Protein AF-A0A959LRN3-F1 (afdb_monomer)

Radius of gyration: 36.05 Å; Cα contacts (8 Å, |Δi|>4): 276; chains: 1; bounding box: 85×62×112 Å

Sequence (179 aa):
MRYLWIPLAALLFFSACTSKPETNNITPGTNNPAQTDSSYIVSGLTDISIGLYRDSATLVLGIQHVSGQQLKVNFSVTDLPDGISASLSPQSGIPPFATTVRFQSDYAKPGTYPIKLKGVSESGKVNTYTIDMKVTGNLPPCNTLLSQSAFNLRTTLKGSSAVISDKAFFYGDTRLQYM

Nearest PDB structures (foldseek):
  7sqc-assembly1_O0  TM=6.124E-01  e=5.171E-03  Chlamydomonas reinhardtii
  7sqc-assembly1_T1  TM=5.906E-01  e=2.719E-02  Chlamydomonas reinhardtii
  7sqc-assembly1_M1  TM=4.840E-01  e=1.592E-02  Chlamydomonas reinhardtii
  7n6g-assembly1_3K  TM=5.244E-01  e=6.072E-02  Chlamydomonas reinhardtii
  7sqc-assembly1_T3  TM=5.009E-01  e=3.554E-02  Chlamydomonas reinhardtii

Foldseek 3Di:
DDDDDDDDDDDDDDDDDDDDDDDDDDDDDDPPPPQFDWDKDKPQAAAAEFEQAFTKDKTKIFIATDDGDFFKKFKDKDQDAPQKDKDKVVRMDGPGDMIMIMITGHRGDFDKTFMWMWIATPVRDIDIDTHIYGHDDPDDPPPCPVPPPPPDDDDPDDPDDDDDDPPDDDDDDPDDDDD

Structure (mmCIF, N/CA/C/O backbone):
data_AF-A0A959LRN3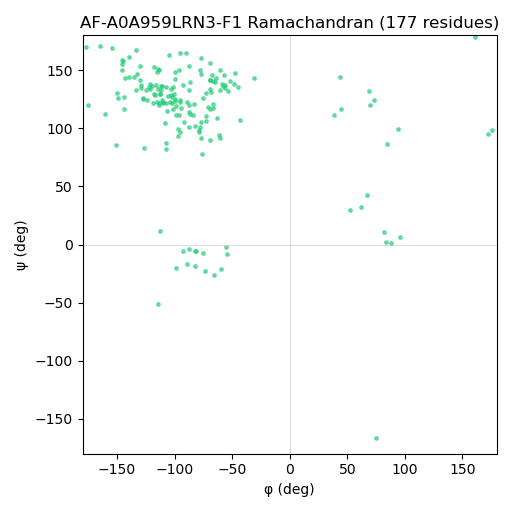-F1
#
_entry.id   AF-A0A959LRN3-F1
#
loop_
_atom_site.group_PDB
_atom_site.id
_atom_site.type_symbol
_atom_site.label_atom_id
_atom_site.label_alt_id
_atom_site.label_comp_id
_atom_site.label_asym_id
_atom_site.label_entity_id
_atom_site.label_seq_id
_atom_site.pdbx_PDB_ins_code
_atom_site.Cartn_x
_atom_site.Cartn_y
_atom_site.Cartn_z
_atom_site.occupancy
_atom_site.B_iso_or_equiv
_atom_site.auth_seq_id
_atom_site.auth_comp_id
_atom_site.auth_asym_id
_atom_site.auth_atom_id
_atom_site.pdbx_PDB_model_num
ATOM 1 N N . MET A 1 1 ? -25.159 -50.963 81.337 1.00 41.94 1 MET A N 1
ATOM 2 C CA . MET A 1 1 ? -23.767 -50.938 81.833 1.00 41.94 1 MET A CA 1
ATOM 3 C C . MET A 1 1 ? -22.835 -50.539 80.698 1.00 41.94 1 MET A C 1
ATOM 5 O O . MET A 1 1 ? -23.069 -50.992 79.588 1.00 41.94 1 MET A O 1
ATOM 9 N N . ARG A 1 2 ? -21.774 -49.793 81.041 1.00 45.88 2 ARG A N 1
ATOM 10 C CA . ARG A 1 2 ? -20.534 -49.504 80.286 1.00 45.88 2 ARG A CA 1
ATOM 11 C C . ARG A 1 2 ? -20.459 -48.220 79.435 1.00 45.88 2 ARG A C 1
ATOM 13 O O . ARG A 1 2 ? -20.911 -48.132 78.304 1.00 45.88 2 ARG A O 1
ATOM 20 N N . TYR A 1 3 ? -19.803 -47.271 80.094 1.00 44.28 3 TYR A N 1
ATOM 21 C CA . TYR A 1 3 ? -19.075 -46.067 79.708 1.00 44.28 3 TYR A CA 1
ATOM 22 C C . TYR A 1 3 ? -18.050 -46.194 78.548 1.00 44.28 3 TYR A C 1
ATOM 24 O O . TYR A 1 3 ? -17.349 -47.198 78.472 1.00 44.28 3 TYR A O 1
ATOM 32 N N . LEU A 1 4 ? -17.917 -45.088 77.783 1.00 48.16 4 LEU A N 1
ATOM 33 C CA . LEU A 1 4 ? -16.687 -44.294 77.505 1.00 48.16 4 LEU A CA 1
ATOM 34 C C . LEU A 1 4 ? -15.546 -44.886 76.632 1.00 48.16 4 LEU A C 1
ATOM 36 O O . LEU A 1 4 ? -14.906 -45.830 77.071 1.00 48.16 4 LEU A O 1
ATOM 40 N N . TRP A 1 5 ? -15.199 -44.231 75.496 1.00 40.66 5 TRP A N 1
ATOM 41 C CA . TRP A 1 5 ? -13.880 -43.573 75.257 1.00 40.66 5 TRP A CA 1
ATOM 42 C C . TRP A 1 5 ? -13.757 -42.780 73.916 1.00 40.66 5 TRP A C 1
ATOM 44 O O . TRP A 1 5 ? -13.909 -43.350 72.846 1.00 40.66 5 TRP A O 1
ATOM 54 N N . ILE A 1 6 ? -13.483 -41.467 74.051 1.00 56.19 6 ILE A N 1
ATOM 55 C CA . ILE A 1 6 ? -12.606 -40.490 73.328 1.00 56.19 6 ILE A CA 1
ATOM 56 C C . ILE A 1 6 ? -12.500 -40.416 71.770 1.00 56.19 6 ILE A C 1
ATOM 58 O O . ILE A 1 6 ? -12.495 -41.437 71.092 1.00 56.19 6 ILE A O 1
ATOM 62 N N . PRO A 1 7 ? -12.350 -39.189 71.193 1.00 59.41 7 PRO A N 1
ATOM 63 C CA . PRO A 1 7 ? -12.397 -38.899 69.757 1.00 59.41 7 PRO A CA 1
ATOM 64 C C . PRO A 1 7 ? -11.008 -38.866 69.091 1.00 59.41 7 PRO A C 1
ATOM 66 O O . PRO A 1 7 ? -9.990 -38.702 69.760 1.00 59.41 7 PRO A O 1
ATOM 69 N N . LEU A 1 8 ? -10.964 -38.917 67.754 1.00 54.50 8 LEU A N 1
ATOM 70 C CA . LEU A 1 8 ? -9.776 -38.529 66.991 1.00 54.50 8 LEU A CA 1
ATOM 71 C C . LEU A 1 8 ? -10.164 -37.843 65.675 1.00 54.50 8 LEU A C 1
ATOM 73 O O . LEU A 1 8 ? -10.968 -38.346 64.894 1.00 54.50 8 LEU A O 1
ATOM 77 N N . ALA A 1 9 ? -9.593 -36.659 65.485 1.00 49.88 9 ALA A N 1
ATOM 78 C CA . ALA A 1 9 ? -9.718 -35.800 64.323 1.00 49.88 9 ALA A CA 1
ATOM 79 C C . ALA A 1 9 ? -8.863 -36.289 63.142 1.00 49.88 9 ALA A C 1
ATOM 81 O O . ALA A 1 9 ? -7.759 -36.777 63.360 1.00 49.88 9 ALA A O 1
ATOM 82 N N . ALA A 1 10 ? -9.354 -36.070 61.917 1.00 48.69 10 ALA A N 1
ATOM 83 C CA . ALA A 1 10 ? -8.607 -35.725 60.693 1.00 48.69 10 ALA A CA 1
ATOM 84 C C . ALA A 1 10 ? -9.632 -35.694 59.538 1.00 48.69 10 ALA A C 1
ATOM 86 O O . ALA A 1 10 ? -10.189 -36.721 59.173 1.00 48.69 10 ALA A O 1
ATOM 87 N N . LEU A 1 11 ? -10.141 -34.527 59.124 1.00 49.69 11 LEU A N 1
ATOM 88 C CA . LEU A 1 11 ? -9.618 -33.734 58.000 1.00 49.69 11 LEU A CA 1
ATOM 89 C C . LEU A 1 11 ? -9.144 -34.590 56.818 1.00 49.69 11 LEU A C 1
ATOM 91 O O . LEU A 1 11 ? -8.131 -35.265 56.936 1.00 49.69 11 LEU A O 1
ATOM 95 N N . LEU A 1 12 ? -9.880 -34.502 55.704 1.00 48.16 12 LEU A N 1
ATOM 96 C CA . LEU A 1 12 ? -9.436 -34.207 54.328 1.00 48.16 12 LEU A CA 1
ATOM 97 C C . LEU A 1 12 ? -10.669 -34.417 53.414 1.00 48.16 12 LEU A C 1
ATOM 99 O O . LEU A 1 12 ? -11.158 -35.529 53.277 1.00 48.16 12 LEU A O 1
ATOM 103 N N . PHE A 1 13 ? -11.427 -33.371 53.082 1.00 42.69 13 PHE A N 1
ATOM 104 C CA . PHE A 1 13 ? -11.252 -32.416 51.976 1.00 42.69 13 PHE A CA 1
ATOM 105 C C . PHE A 1 13 ? -11.572 -32.954 50.568 1.00 42.69 13 PHE A C 1
ATOM 107 O O . PHE A 1 13 ? -10.927 -33.871 50.077 1.00 42.69 13 PHE A O 1
ATOM 114 N N . PHE A 1 14 ? -12.496 -32.217 49.929 1.00 41.19 14 PHE A N 1
ATOM 115 C CA . PHE A 1 14 ? -12.867 -32.168 48.507 1.00 41.19 14 PHE A CA 1
ATOM 116 C C . PHE A 1 14 ? -13.572 -33.422 47.951 1.00 41.19 14 PHE A C 1
ATOM 118 O O . PHE A 1 14 ? -13.137 -34.540 48.141 1.00 41.19 14 PHE A O 1
ATOM 125 N N . SER A 1 15 ? -14.681 -33.344 47.220 1.00 39.59 15 SER A N 1
ATOM 126 C CA . SER A 1 15 ? -15.289 -32.226 46.508 1.00 39.59 15 SER A CA 1
ATOM 127 C C . SER A 1 15 ? -16.762 -32.576 46.274 1.00 39.59 15 SER A C 1
ATOM 129 O O . SER A 1 15 ? -17.064 -33.514 45.540 1.00 39.59 15 SER A O 1
ATOM 131 N N . ALA A 1 16 ? -17.684 -31.859 46.916 1.00 34.34 16 ALA A N 1
ATOM 132 C CA . ALA A 1 16 ? -19.107 -31.959 46.614 1.00 34.34 16 ALA A CA 1
ATOM 133 C C . ALA A 1 16 ? -19.458 -30.841 45.630 1.00 34.34 16 ALA A C 1
ATOM 135 O O . ALA A 1 16 ? -19.670 -29.698 46.024 1.00 34.34 16 ALA A O 1
ATOM 136 N N . CYS A 1 17 ? -19.495 -31.163 44.339 1.00 36.59 17 CYS A N 1
ATOM 137 C CA . CYS A 1 17 ? -20.154 -30.319 43.354 1.00 36.59 17 CYS A CA 1
ATOM 138 C C . CYS A 1 17 ? -21.559 -30.894 43.147 1.00 36.59 17 CYS A C 1
ATOM 140 O O . CYS A 1 17 ? -21.724 -31.885 42.441 1.00 36.59 17 CYS A O 1
ATOM 142 N N . THR A 1 18 ? -22.566 -30.304 43.794 1.00 36.78 18 THR A N 1
ATOM 143 C CA . THR A 1 18 ? -23.967 -30.519 43.420 1.00 36.78 18 THR A CA 1
ATOM 144 C C . THR A 1 18 ? -24.660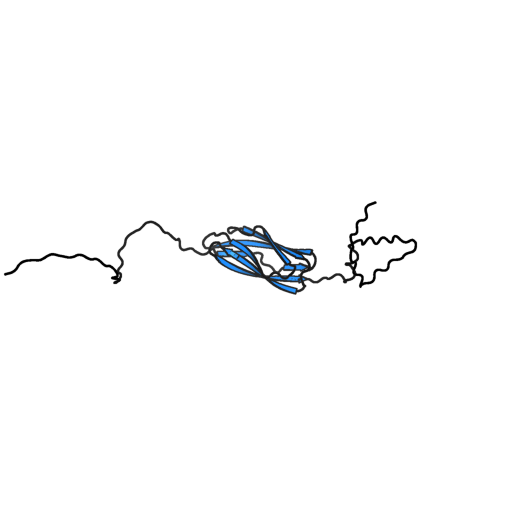 -29.180 43.206 1.00 36.78 18 THR A C 1
ATOM 146 O O . THR A 1 18 ? -24.610 -28.298 44.055 1.00 36.78 18 THR A O 1
ATOM 149 N N . SER A 1 19 ? -25.262 -29.082 42.019 1.00 35.44 19 SER A N 1
ATOM 150 C CA . SER A 1 19 ? -26.460 -28.323 41.639 1.00 35.44 19 SER A CA 1
ATOM 151 C C . SER A 1 19 ? -26.638 -26.877 42.132 1.00 35.44 19 SER A C 1
ATOM 153 O O . SER A 1 19 ? -26.911 -26.626 43.303 1.00 35.44 19 SER A O 1
ATOM 155 N N . LYS A 1 20 ? -26.664 -25.959 41.149 1.00 44.25 20 LYS A N 1
ATOM 156 C CA . LYS A 1 20 ? -27.414 -24.681 41.135 1.00 44.25 20 LYS A CA 1
ATOM 157 C C . LYS A 1 20 ? -28.731 -24.766 41.940 1.00 44.25 20 LYS A C 1
ATOM 159 O O . LYS A 1 20 ? -29.408 -25.792 41.848 1.00 44.25 20 LYS A O 1
ATOM 164 N N . PRO A 1 21 ? -29.137 -23.692 42.644 1.00 42.78 21 PRO A N 1
ATOM 165 C CA . PRO A 1 21 ? -29.892 -22.615 41.988 1.00 42.78 21 PRO A CA 1
ATOM 166 C C . PRO A 1 21 ? -29.494 -21.190 42.419 1.00 42.78 21 PRO A C 1
ATOM 168 O O . PRO A 1 21 ? -28.846 -20.966 43.436 1.00 42.78 21 PRO A O 1
ATOM 171 N N . GLU A 1 22 ? -29.876 -20.231 41.579 1.00 46.72 22 GLU A N 1
ATOM 172 C CA . GLU A 1 22 ? -29.668 -18.789 41.716 1.00 46.72 22 GLU A CA 1
ATOM 173 C C . GLU A 1 22 ? -30.266 -18.211 43.006 1.00 46.72 22 GLU A C 1
ATOM 175 O O . GLU A 1 22 ? -31.422 -18.467 43.341 1.00 46.72 22 GLU A O 1
ATOM 180 N N . THR A 1 23 ? -29.525 -17.335 43.689 1.00 35.19 23 THR A N 1
ATOM 181 C CA . THR A 1 23 ? -30.118 -16.258 44.493 1.00 35.19 23 THR A CA 1
ATOM 182 C C . THR A 1 23 ? -29.164 -15.066 44.523 1.00 35.19 23 THR A C 1
ATOM 184 O O . THR A 1 23 ? -27.963 -15.213 44.736 1.00 35.19 23 THR A O 1
ATOM 187 N N . ASN A 1 24 ? -29.731 -13.897 44.230 1.00 49.78 24 ASN A N 1
ATOM 188 C CA . ASN A 1 24 ? -29.084 -12.602 44.053 1.00 49.78 24 ASN A CA 1
ATOM 189 C C . ASN A 1 24 ? -28.035 -12.259 45.115 1.00 49.78 24 ASN A C 1
ATOM 191 O O . ASN A 1 24 ? -28.325 -12.315 46.306 1.00 49.78 24 ASN A O 1
ATOM 195 N N . ASN A 1 25 ? -26.889 -11.746 44.665 1.00 33.25 25 ASN A N 1
ATOM 196 C CA . ASN A 1 25 ? -26.150 -10.740 45.415 1.00 33.25 25 ASN A CA 1
ATOM 197 C C . ASN A 1 25 ? -25.392 -9.813 44.462 1.00 33.25 25 ASN A C 1
ATOM 199 O O . ASN A 1 25 ? -24.642 -10.251 43.594 1.00 33.25 25 ASN A O 1
ATOM 203 N N . ILE A 1 26 ? -25.636 -8.516 44.640 1.00 47.81 26 ILE A N 1
ATOM 204 C CA . ILE A 1 26 ? -24.947 -7.417 43.971 1.00 47.81 26 ILE A CA 1
ATOM 205 C C . ILE A 1 26 ? -23.496 -7.407 44.462 1.00 47.81 26 ILE A C 1
ATOM 207 O O . ILE A 1 26 ? -23.250 -7.227 45.654 1.00 47.81 26 ILE A O 1
ATOM 211 N N . THR A 1 27 ? -22.543 -7.542 43.540 1.00 39.53 27 THR A N 1
ATOM 212 C CA . THR A 1 27 ? -21.123 -7.240 43.764 1.00 39.53 27 THR A CA 1
ATOM 213 C C . THR A 1 27 ? -20.690 -6.082 42.855 1.00 39.53 27 THR A C 1
ATOM 215 O O . THR A 1 27 ? -21.069 -6.059 41.681 1.00 39.53 27 THR A O 1
ATOM 218 N N . PRO A 1 28 ? -19.905 -5.105 43.346 1.00 41.94 28 PRO A N 1
ATOM 219 C CA . PRO A 1 28 ? -19.464 -3.965 42.546 1.00 41.94 28 PRO A CA 1
ATOM 220 C C . PRO A 1 28 ? -18.346 -4.361 41.567 1.00 41.94 28 PRO A C 1
ATOM 222 O O . PRO A 1 28 ? -17.304 -4.850 41.989 1.00 41.94 28 PRO A O 1
ATOM 225 N N . GLY A 1 29 ? -18.534 -4.064 40.276 1.00 38.28 29 GLY A N 1
ATOM 226 C CA . GLY A 1 29 ? -17.442 -3.792 39.334 1.00 38.28 29 GLY A CA 1
ATOM 227 C C . GLY A 1 29 ? -16.759 -4.979 38.645 1.00 38.28 29 GLY A C 1
ATOM 228 O O . GLY A 1 29 ? -15.639 -5.351 38.972 1.00 38.28 29 GLY A O 1
ATOM 229 N N . THR A 1 30 ? -17.324 -5.418 37.524 1.00 31.50 30 THR A N 1
ATOM 230 C CA . THR A 1 30 ? -16.605 -5.325 36.240 1.00 31.50 30 THR A CA 1
ATOM 231 C C . THR A 1 30 ? -17.656 -5.180 35.152 1.00 31.50 30 THR A C 1
ATOM 233 O O . THR A 1 30 ? -18.123 -6.147 34.559 1.00 31.50 30 THR A O 1
ATOM 236 N N . ASN A 1 31 ? -18.077 -3.937 34.915 1.00 36.84 31 ASN A N 1
ATOM 237 C CA . ASN A 1 31 ? -18.686 -3.595 33.641 1.00 36.84 31 ASN A CA 1
ATOM 238 C C . ASN A 1 31 ? -17.600 -3.863 32.597 1.00 36.84 31 ASN A C 1
ATOM 240 O O . ASN A 1 31 ? -16.749 -3.005 32.384 1.00 36.84 31 ASN A O 1
ATOM 244 N N . ASN A 1 32 ? -17.572 -5.046 31.988 1.00 47.09 32 ASN A N 1
ATOM 245 C CA . ASN A 1 32 ? -17.061 -5.102 30.635 1.00 47.09 32 ASN A CA 1
ATOM 246 C C . ASN A 1 32 ? -18.238 -4.606 29.792 1.00 47.09 32 ASN A C 1
ATOM 248 O O . ASN A 1 32 ? -19.192 -5.372 29.614 1.00 47.09 32 ASN A O 1
ATOM 252 N N . PRO A 1 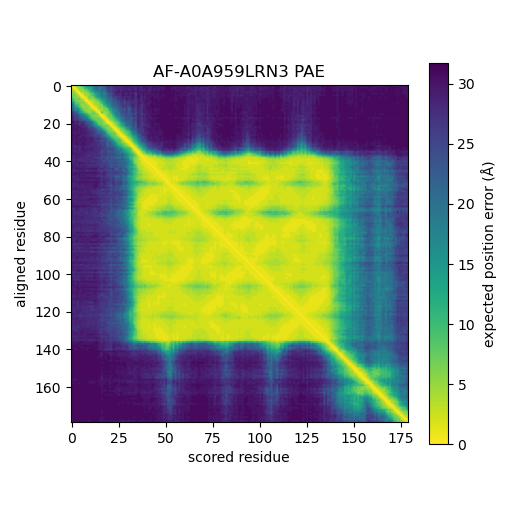33 ? -18.291 -3.314 29.400 1.00 48.53 33 PRO A N 1
ATOM 253 C CA . PRO A 1 33 ? -19.326 -2.884 28.477 1.00 48.53 33 PRO A CA 1
ATOM 254 C C . PRO A 1 33 ? -19.227 -3.826 27.285 1.00 48.53 33 PRO A C 1
ATOM 256 O O . PRO A 1 33 ? -18.116 -4.095 26.834 1.00 48.53 33 PRO A O 1
ATOM 259 N N . ALA A 1 34 ? -20.355 -4.375 26.830 1.00 48.69 34 ALA A N 1
ATOM 260 C CA . ALA A 1 34 ? -20.399 -5.179 25.618 1.00 48.69 34 ALA A CA 1
ATOM 261 C C . ALA A 1 34 ? -19.541 -4.470 24.562 1.00 48.69 34 ALA A C 1
ATOM 263 O O . ALA A 1 34 ? -19.883 -3.365 24.128 1.00 48.69 34 ALA A O 1
ATOM 264 N N . GLN A 1 35 ? -18.363 -5.036 24.276 1.00 49.28 35 GLN A N 1
ATOM 265 C CA . GLN A 1 35 ? -17.376 -4.428 23.401 1.00 49.28 35 GLN A CA 1
ATOM 266 C C . GLN A 1 35 ? -17.981 -4.486 22.008 1.00 49.28 35 GLN A C 1
ATOM 268 O O . GLN A 1 35 ? -17.880 -5.480 21.298 1.00 49.28 35 GLN A O 1
ATOM 273 N N . THR A 1 36 ? -18.720 -3.441 21.660 1.00 62.84 36 THR A N 1
ATOM 274 C CA . THR A 1 36 ? -19.270 -3.270 20.329 1.00 62.84 36 THR A CA 1
ATOM 275 C C . THR A 1 36 ? -18.093 -2.920 19.440 1.00 62.84 36 THR A C 1
ATOM 277 O O . THR A 1 36 ? -17.513 -1.839 19.556 1.00 62.84 36 THR A O 1
ATOM 280 N N . ASP A 1 37 ? -17.684 -3.885 18.616 1.00 77.69 37 ASP A N 1
ATOM 281 C CA . ASP A 1 37 ? -16.564 -3.723 17.697 1.00 77.69 37 ASP A CA 1
ATOM 282 C C . ASP A 1 37 ? -16.681 -2.415 16.917 1.00 77.69 37 ASP 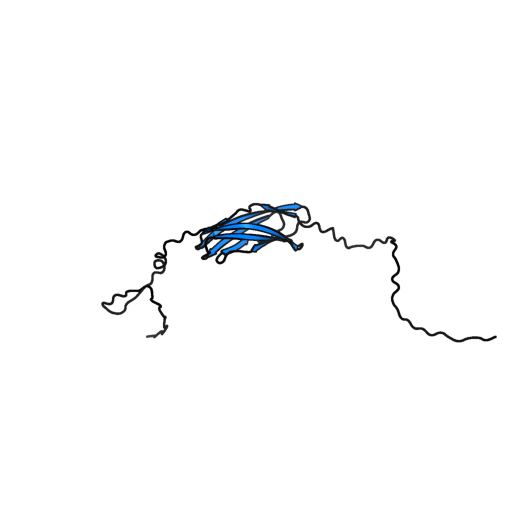A C 1
ATOM 284 O O . ASP A 1 37 ? -17.761 -2.047 16.441 1.00 77.69 37 ASP A O 1
ATOM 288 N N . SER A 1 38 ? -15.552 -1.726 16.755 1.00 85.75 38 SER A N 1
ATOM 289 C CA . SER A 1 38 ? -15.514 -0.518 15.947 1.00 85.75 38 SER A CA 1
ATOM 290 C C . SER A 1 38 ? -15.909 -0.843 14.501 1.00 85.75 38 SER A C 1
ATOM 292 O O . SER A 1 38 ? -15.461 -1.823 13.884 1.00 85.75 38 SER A O 1
ATOM 294 N N . SER A 1 39 ? -16.801 -0.025 13.955 1.00 92.50 39 SER A N 1
ATOM 295 C CA . SER A 1 39 ? -17.204 -0.073 12.556 1.00 92.50 39 SER A CA 1
ATOM 296 C C . SER A 1 39 ? -16.817 1.236 11.887 1.00 92.50 39 SER A C 1
ATOM 298 O O . SER A 1 39 ? -17.126 2.320 12.386 1.00 92.50 39 SER A O 1
ATOM 300 N N . TYR A 1 40 ? -16.115 1.133 10.764 1.00 95.19 40 TYR A N 1
ATOM 301 C CA . TYR A 1 40 ? -15.661 2.264 9.968 1.00 95.19 40 TYR A CA 1
ATOM 302 C C . TYR A 1 40 ? -15.702 1.906 8.484 1.00 95.19 40 TYR A C 1
ATOM 304 O O . TYR A 1 40 ? -15.640 0.731 8.120 1.00 95.19 40 TYR A O 1
ATOM 312 N N . ILE A 1 41 ? -15.765 2.930 7.640 1.00 95.88 41 ILE A N 1
ATOM 313 C CA . ILE A 1 41 ? -15.624 2.814 6.187 1.00 95.88 41 ILE A CA 1
ATOM 314 C C . ILE A 1 41 ? -14.358 3.528 5.728 1.00 95.88 41 ILE A C 1
ATOM 316 O O . ILE A 1 41 ? -13.919 4.498 6.351 1.00 95.88 41 ILE A O 1
ATOM 320 N N . VAL A 1 42 ? -13.789 3.037 4.630 1.00 97.62 42 VAL A N 1
ATOM 321 C CA . VAL A 1 42 ? -12.650 3.651 3.946 1.00 97.62 42 VAL A CA 1
ATOM 322 C C . VAL A 1 42 ? -13.126 4.144 2.584 1.00 97.62 42 VAL A C 1
ATOM 324 O O . VAL A 1 42 ? -13.635 3.363 1.783 1.00 97.62 42 VAL A O 1
ATOM 327 N N . SER A 1 43 ? -12.981 5.439 2.329 1.00 97.44 43 SER A N 1
ATOM 328 C CA . SER A 1 43 ? -13.248 6.085 1.045 1.00 97.44 43 SER A CA 1
ATOM 329 C C . SER A 1 43 ? -11.944 6.430 0.325 1.00 97.44 43 SER A C 1
ATOM 331 O O . SER A 1 43 ? -10.873 6.448 0.932 1.00 97.44 43 SER A O 1
ATOM 333 N N . GLY A 1 44 ? -12.037 6.700 -0.980 1.00 95.62 44 GLY A N 1
ATOM 334 C CA . GLY A 1 44 ? -10.876 7.035 -1.810 1.00 95.62 44 GLY A CA 1
ATOM 335 C C . GLY A 1 44 ? -10.083 5.825 -2.303 1.00 95.62 44 GLY A C 1
ATOM 336 O O . GLY A 1 44 ? -8.998 6.003 -2.831 1.00 95.62 44 GLY A O 1
ATOM 337 N N . LEU A 1 45 ? -10.602 4.603 -2.151 1.00 95.88 45 LEU A N 1
ATOM 338 C CA . LEU A 1 45 ? -10.006 3.406 -2.746 1.00 95.88 45 LEU A CA 1
ATOM 339 C C . LEU A 1 45 ? -10.170 3.452 -4.268 1.00 95.88 45 LEU A C 1
ATOM 341 O O . LEU A 1 45 ? -11.291 3.430 -4.773 1.00 95.88 45 LEU A O 1
ATOM 345 N N . THR A 1 46 ? -9.052 3.511 -4.981 1.00 96.75 46 THR A N 1
ATOM 346 C CA . THR A 1 46 ? -8.999 3.505 -6.445 1.00 96.75 46 THR A CA 1
ATOM 347 C C . THR A 1 46 ? -7.758 2.761 -6.907 1.00 96.75 46 THR A C 1
ATOM 349 O O . THR A 1 46 ? -6.728 2.809 -6.229 1.00 96.75 46 THR A O 1
ATOM 352 N N . ASP A 1 47 ? -7.839 2.143 -8.080 1.00 96.50 47 ASP A N 1
ATOM 353 C CA . ASP A 1 47 ? -6.687 1.528 -8.736 1.00 96.50 47 ASP A CA 1
ATOM 354 C C . ASP A 1 47 ? -5.599 2.560 -9.033 1.00 96.50 47 ASP A C 1
ATOM 356 O O . ASP A 1 47 ? -5.867 3.745 -9.254 1.00 96.50 47 ASP A O 1
ATOM 360 N N . ILE A 1 48 ? -4.351 2.098 -9.032 1.00 96.38 48 ILE A N 1
ATOM 361 C CA . ILE A 1 48 ? -3.171 2.953 -9.155 1.00 96.38 48 ILE A CA 1
ATOM 362 C C . ILE A 1 48 ? -2.364 2.531 -10.373 1.00 96.38 48 ILE A C 1
ATOM 364 O O . ILE A 1 48 ? -2.133 1.347 -10.598 1.00 96.38 48 ILE A O 1
ATOM 368 N N . SER A 1 49 ? -1.873 3.507 -11.132 1.00 96.12 49 SER A N 1
ATOM 369 C CA . SER A 1 49 ? -0.892 3.286 -12.192 1.00 96.12 49 SER A CA 1
ATOM 370 C C . SER A 1 49 ? 0.422 3.962 -11.823 1.00 96.12 49 SER A C 1
ATOM 372 O O . SER A 1 49 ? 0.420 5.117 -11.406 1.00 96.12 49 SER A O 1
ATOM 374 N N . ILE A 1 50 ? 1.535 3.255 -11.995 1.00 95.56 50 ILE A N 1
ATOM 375 C CA . ILE A 1 50 ? 2.889 3.752 -11.719 1.00 95.56 50 ILE A CA 1
ATOM 376 C C . ILE A 1 50 ? 3.848 3.279 -12.816 1.00 95.56 50 ILE A C 1
ATOM 378 O O . ILE A 1 50 ? 3.685 2.192 -13.373 1.00 95.56 50 ILE A O 1
ATOM 382 N N . GLY A 1 51 ? 4.822 4.096 -13.195 1.00 92.44 51 GLY A N 1
ATOM 383 C CA . GLY A 1 51 ? 5.899 3.730 -14.111 1.00 92.44 51 GLY A CA 1
ATOM 384 C C . GLY A 1 51 ? 6.981 2.897 -13.424 1.00 92.44 51 GLY A C 1
ATOM 385 O O . GLY A 1 51 ? 7.248 3.060 -12.235 1.00 92.44 51 GLY A O 1
ATOM 386 N N . LEU A 1 52 ? 7.650 2.010 -14.168 1.00 89.44 52 LEU A N 1
ATOM 387 C CA . LEU A 1 52 ? 8.660 1.137 -13.559 1.00 89.44 52 LEU A CA 1
ATOM 388 C C . LEU A 1 52 ? 9.906 1.862 -13.007 1.00 89.44 52 LEU A C 1
ATOM 390 O O . LEU A 1 52 ? 10.538 1.363 -12.077 1.00 89.44 52 LEU A O 1
ATOM 394 N N . TYR A 1 53 ? 10.270 3.032 -13.538 1.00 88.19 53 TYR A N 1
ATOM 395 C CA . TYR A 1 53 ? 11.539 3.704 -13.231 1.00 88.19 53 TYR A CA 1
ATOM 396 C C . TYR A 1 53 ? 11.355 4.951 -12.372 1.00 88.19 53 TYR A C 1
ATOM 398 O O . TYR A 1 53 ? 10.997 6.000 -12.901 1.00 88.19 53 TYR A O 1
ATOM 406 N N . ARG A 1 54 ? 11.686 4.861 -11.074 1.00 88.94 54 ARG A N 1
ATOM 407 C CA . ARG A 1 54 ? 11.748 6.010 -10.144 1.00 88.94 54 ARG A CA 1
ATOM 408 C C . ARG A 1 54 ? 10.485 6.870 -10.124 1.00 88.94 54 ARG A C 1
ATOM 410 O O . ARG A 1 54 ? 10.555 8.069 -9.865 1.00 88.94 54 ARG A O 1
ATOM 417 N N . ASP A 1 55 ? 9.344 6.254 -10.399 1.00 93.62 55 ASP A N 1
ATOM 418 C CA . ASP A 1 55 ? 8.061 6.936 -10.406 1.00 93.62 55 ASP A CA 1
ATOM 419 C C . ASP A 1 55 ? 7.410 6.879 -9.018 1.00 93.62 55 ASP A C 1
ATOM 421 O O . ASP A 1 55 ? 7.811 6.099 -8.146 1.00 93.62 55 ASP A O 1
ATOM 425 N N . SER A 1 56 ? 6.403 7.716 -8.796 1.00 95.31 56 SER A N 1
ATOM 426 C CA . SER A 1 56 ? 5.637 7.714 -7.559 1.00 95.31 56 SER A CA 1
ATOM 427 C C . SER A 1 56 ? 4.164 7.992 -7.799 1.00 95.31 56 SER A C 1
ATOM 429 O O . SER A 1 56 ? 3.805 8.833 -8.616 1.00 95.31 56 SER A O 1
ATOM 431 N N . ALA A 1 57 ? 3.320 7.325 -7.021 1.00 96.62 57 ALA A N 1
ATOM 432 C CA . ALA A 1 57 ? 1.880 7.516 -7.041 1.00 96.62 57 ALA A CA 1
ATOM 433 C C . ALA A 1 57 ? 1.357 7.717 -5.619 1.00 96.62 57 ALA A C 1
ATOM 435 O O . ALA A 1 57 ? 1.950 7.238 -4.650 1.00 96.62 57 ALA A O 1
ATOM 436 N N . THR A 1 58 ? 0.237 8.420 -5.497 1.00 97.12 58 THR A N 1
ATOM 437 C CA . THR A 1 58 ? -0.350 8.774 -4.205 1.00 97.12 58 THR A CA 1
ATOM 438 C C . THR A 1 58 ? -1.817 8.383 -4.179 1.00 97.12 58 THR A C 1
ATOM 440 O O . THR A 1 58 ? -2.540 8.633 -5.140 1.00 97.12 58 THR A O 1
ATOM 443 N N . LEU A 1 59 ? -2.254 7.818 -3.059 1.00 97.56 59 LEU A N 1
ATOM 444 C CA . LEU A 1 59 ? -3.643 7.486 -2.780 1.00 97.56 59 LEU A CA 1
ATOM 445 C C . LEU A 1 59 ? -4.069 8.163 -1.479 1.00 97.56 59 LEU A C 1
ATOM 447 O O . LEU A 1 59 ? -3.427 7.983 -0.445 1.00 97.56 59 LEU A O 1
ATOM 451 N N . VAL A 1 60 ? -5.141 8.950 -1.529 1.00 97.69 60 VAL A N 1
ATOM 452 C CA . VAL A 1 60 ? -5.685 9.645 -0.357 1.00 97.69 60 VAL A CA 1
ATOM 453 C C . VAL A 1 60 ? -6.914 8.893 0.124 1.00 97.69 60 VAL A C 1
ATOM 455 O O . VAL A 1 60 ? -7.876 8.729 -0.622 1.00 97.69 60 VAL A O 1
ATOM 458 N N . LEU A 1 61 ? -6.878 8.452 1.376 1.00 98.12 61 LEU A N 1
ATOM 459 C CA . LEU A 1 61 ? -7.926 7.651 1.987 1.00 98.12 61 LEU A CA 1
ATOM 460 C C . LEU A 1 61 ? -8.633 8.448 3.077 1.00 98.12 61 LEU A C 1
ATOM 462 O O . LEU A 1 61 ? -7.990 9.047 3.943 1.00 98.12 61 LEU A O 1
ATOM 466 N N . GLY A 1 62 ? -9.963 8.415 3.054 1.00 98.00 62 GLY A N 1
ATOM 467 C CA . GLY A 1 62 ? -10.806 8.954 4.115 1.00 98.00 62 GLY A CA 1
ATOM 468 C C . GLY A 1 62 ? -11.341 7.830 4.989 1.00 98.00 62 GLY A C 1
ATOM 469 O O . GLY A 1 62 ? -11.939 6.886 4.485 1.00 98.00 62 GLY A O 1
ATOM 470 N N . ILE A 1 63 ? -11.150 7.921 6.300 1.00 98.06 63 ILE A N 1
ATOM 471 C CA . ILE A 1 63 ? -11.668 6.946 7.254 1.00 98.06 63 ILE A CA 1
ATOM 472 C C . ILE A 1 63 ? -12.780 7.615 8.044 1.00 98.06 63 ILE A C 1
ATOM 474 O O . ILE A 1 63 ? -12.554 8.632 8.697 1.00 98.06 63 ILE A O 1
ATOM 478 N N . GLN A 1 64 ? -13.977 7.036 7.996 1.00 97.25 64 GLN A N 1
ATOM 479 C CA . GLN A 1 64 ? -15.153 7.558 8.687 1.00 97.25 64 GLN A CA 1
ATOM 480 C C . GLN A 1 64 ? -15.704 6.512 9.648 1.00 97.25 64 GLN A C 1
ATOM 482 O O . GLN A 1 64 ? -15.836 5.340 9.292 1.00 97.25 64 GLN A O 1
ATOM 487 N N . HIS A 1 65 ? -16.013 6.937 10.872 1.00 95.75 65 HIS A N 1
ATOM 488 C CA . HIS A 1 65 ? -16.696 6.092 11.849 1.00 95.75 65 HIS A CA 1
ATOM 489 C C . HIS A 1 65 ? -18.143 5.855 11.410 1.00 95.75 65 HIS A C 1
ATOM 491 O O . HIS A 1 65 ? -18.786 6.760 10.884 1.00 95.75 65 HIS A O 1
ATOM 497 N N . VAL A 1 66 ? -18.644 4.639 11.623 1.00 95.00 66 VAL A N 1
ATOM 498 C CA . VAL A 1 66 ? -20.037 4.271 11.329 1.00 95.00 66 VAL A CA 1
ATOM 499 C C . VAL A 1 66 ? -20.789 3.952 12.614 1.00 95.00 66 VAL A C 1
ATOM 501 O O . VAL A 1 66 ? -21.877 4.472 12.839 1.00 95.00 66 VAL A O 1
ATOM 504 N N . SER A 1 67 ? -20.237 3.073 13.453 1.00 92.75 67 SER A N 1
ATOM 505 C CA . SER A 1 67 ? -20.905 2.601 14.668 1.00 92.75 67 SER A CA 1
ATOM 506 C C . SER A 1 67 ? -19.935 1.902 15.623 1.00 92.75 67 SER A C 1
ATOM 508 O O . SER A 1 67 ? -18.796 1.595 15.267 1.00 92.75 67 SER A O 1
ATOM 510 N N . GLY A 1 68 ? -20.409 1.600 16.834 1.00 90.25 68 GLY A N 1
ATOM 511 C CA . GLY A 1 68 ? -19.619 0.922 17.865 1.00 90.25 68 GLY A CA 1
ATOM 512 C C . GLY A 1 68 ? -18.582 1.838 18.513 1.00 90.25 68 GLY A C 1
ATOM 513 O O . GLY A 1 68 ? -18.623 3.059 18.340 1.00 90.25 68 GLY A O 1
ATOM 514 N N . GLN A 1 69 ? -17.649 1.246 19.255 1.00 91.06 69 GLN A N 1
ATOM 515 C CA . GLN A 1 69 ? -16.607 1.993 19.962 1.00 91.06 69 GLN A CA 1
ATOM 516 C C . GLN A 1 69 ? -15.670 2.725 18.988 1.00 91.06 69 GLN A C 1
ATOM 518 O O . GLN A 1 69 ? -15.317 2.203 17.928 1.00 91.06 69 GLN A O 1
ATOM 523 N N . GLN A 1 70 ? -15.228 3.929 19.355 1.00 93.50 70 GLN A N 1
ATOM 524 C CA . GLN A 1 70 ? -14.167 4.628 18.631 1.00 93.50 70 GLN A CA 1
ATOM 525 C C . GLN A 1 70 ? -12.813 4.099 19.092 1.00 93.50 70 GLN A C 1
ATOM 527 O O . GLN A 1 70 ? -12.326 4.436 20.166 1.00 93.50 70 GLN A O 1
ATOM 532 N N . LEU A 1 71 ? -12.226 3.241 18.266 1.00 94.94 71 LEU A N 1
ATOM 533 C CA . LEU A 1 71 ? -10.928 2.625 18.518 1.00 94.94 71 LEU A CA 1
ATOM 534 C C . LEU A 1 71 ? -9.916 3.112 17.494 1.00 94.94 71 LEU A C 1
ATOM 536 O O . LEU A 1 71 ? -10.269 3.389 16.342 1.00 94.94 71 LEU A O 1
ATOM 540 N N . LYS A 1 72 ? -8.647 3.166 17.897 1.00 96.31 72 LYS A N 1
ATOM 541 C CA . LYS A 1 72 ? -7.567 3.462 16.962 1.00 96.31 72 LYS A CA 1
ATOM 542 C C . LYS A 1 72 ? -7.459 2.337 15.936 1.00 96.31 72 LYS A C 1
ATOM 544 O O . LYS A 1 72 ? -7.575 1.157 16.268 1.00 96.31 72 LYS A O 1
ATOM 549 N N . VAL A 1 73 ? -7.223 2.714 14.685 1.00 97.50 73 VAL A N 1
ATOM 550 C CA . VAL A 1 73 ? -6.987 1.798 13.569 1.00 97.50 73 VAL A CA 1
ATOM 551 C C . VAL A 1 73 ? -5.583 2.045 13.036 1.00 97.50 73 VAL A C 1
ATOM 553 O O . VAL A 1 73 ? -5.219 3.189 12.768 1.00 97.50 73 VAL A O 1
ATOM 556 N N . ASN A 1 74 ? -4.794 0.984 12.886 1.00 98.00 74 ASN A N 1
ATOM 557 C CA . ASN A 1 74 ? -3.480 1.019 12.254 1.00 98.00 74 ASN A CA 1
ATOM 558 C C . ASN A 1 74 ? -3.549 0.388 10.863 1.00 98.00 74 ASN A C 1
ATOM 560 O O . ASN A 1 74 ? -4.010 -0.746 10.721 1.00 98.00 74 ASN A O 1
ATOM 564 N N . PHE A 1 75 ? -3.072 1.114 9.855 1.00 98.25 75 PHE A N 1
ATOM 565 C CA . PHE A 1 75 ? -3.065 0.659 8.472 1.00 98.25 75 PHE A CA 1
ATOM 566 C C . PHE A 1 75 ? -1.700 0.117 8.048 1.00 98.25 75 PHE A C 1
ATOM 568 O O . PHE A 1 75 ? -0.654 0.583 8.495 1.00 98.25 75 PHE A O 1
ATOM 575 N N . SER A 1 76 ? -1.710 -0.860 7.149 1.00 98.00 76 SER A N 1
ATOM 576 C CA . SER A 1 76 ? -0.525 -1.370 6.466 1.00 98.00 76 SER A CA 1
ATOM 577 C C . SER A 1 76 ? -0.869 -1.789 5.040 1.00 98.00 76 SER A C 1
ATOM 579 O O . SER A 1 76 ? -2.019 -2.099 4.727 1.00 98.00 76 SER A O 1
ATOM 581 N N . VAL A 1 77 ? 0.134 -1.787 4.164 1.00 98.00 77 VAL A N 1
ATOM 582 C CA . VAL A 1 77 ? 0.006 -2.289 2.792 1.00 98.00 77 VAL A CA 1
ATOM 583 C C . VAL A 1 77 ? 0.836 -3.558 2.663 1.00 98.00 77 VAL A C 1
ATOM 585 O O . VAL A 1 77 ? 1.954 -3.635 3.166 1.00 98.00 77 VAL A O 1
ATOM 588 N N . THR A 1 78 ? 0.266 -4.568 2.017 1.00 97.44 78 THR A N 1
ATOM 589 C CA . THR A 1 78 ? 0.876 -5.884 1.804 1.00 97.44 78 THR A CA 1
ATOM 590 C C . THR A 1 78 ? 0.698 -6.325 0.355 1.00 97.44 78 THR A C 1
ATOM 592 O O . THR A 1 78 ? -0.085 -5.720 -0.379 1.00 97.44 78 THR A O 1
ATOM 595 N N . ASP A 1 79 ? 1.419 -7.376 -0.037 1.00 97.12 79 ASP A N 1
ATOM 596 C CA . ASP A 1 79 ? 1.417 -7.937 -1.396 1.00 97.12 79 ASP A CA 1
ATOM 597 C C . ASP A 1 79 ? 1.908 -6.939 -2.467 1.00 97.12 79 ASP A C 1
ATOM 599 O O . ASP A 1 79 ? 1.464 -6.961 -3.611 1.00 97.12 79 ASP A O 1
ATOM 603 N N . LEU A 1 80 ? 2.835 -6.048 -2.089 1.00 96.94 80 LEU A N 1
ATOM 604 C CA . LEU A 1 80 ? 3.506 -5.148 -3.029 1.00 96.94 80 LEU A CA 1
ATOM 605 C C . LEU A 1 80 ? 4.403 -5.951 -3.985 1.00 96.94 80 LEU A C 1
ATOM 607 O O . LEU A 1 80 ? 5.072 -6.884 -3.535 1.00 96.94 80 LEU A O 1
ATOM 611 N N . PRO A 1 81 ? 4.460 -5.593 -5.279 1.00 95.94 81 PRO A N 1
ATOM 612 C CA . PRO A 1 81 ? 5.402 -6.210 -6.201 1.00 95.94 81 PRO A CA 1
ATOM 613 C C . PRO A 1 81 ? 6.844 -5.800 -5.884 1.00 95.94 81 PRO A C 1
ATOM 615 O O . PRO A 1 81 ? 7.100 -4.726 -5.333 1.00 95.94 81 PRO A O 1
ATOM 618 N N . ASP A 1 82 ? 7.792 -6.642 -6.294 1.00 95.19 82 ASP A N 1
ATOM 619 C CA . ASP A 1 82 ? 9.218 -6.355 -6.152 1.00 95.19 82 ASP A CA 1
ATOM 620 C C . ASP A 1 82 ? 9.579 -5.029 -6.833 1.00 95.19 82 ASP A C 1
ATOM 622 O O . AS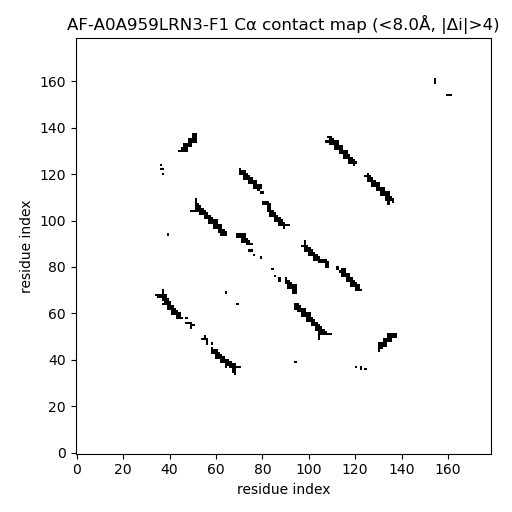P A 1 82 ? 9.155 -4.746 -7.958 1.00 95.19 82 ASP A O 1
ATOM 626 N N . GLY A 1 83 ? 10.365 -4.210 -6.136 1.00 92.75 83 GLY A N 1
ATOM 627 C CA . GLY A 1 83 ? 10.721 -2.866 -6.590 1.00 92.75 83 GLY A CA 1
ATOM 628 C C . GLY A 1 83 ? 9.677 -1.793 -6.271 1.00 92.75 83 GLY A C 1
ATOM 629 O O . GLY A 1 83 ? 9.898 -0.642 -6.625 1.00 92.75 83 GLY A O 1
ATOM 630 N N . ILE A 1 84 ? 8.568 -2.104 -5.586 1.00 97.19 84 ILE A N 1
ATOM 631 C CA . ILE A 1 84 ? 7.643 -1.092 -5.054 1.00 97.19 84 ILE A CA 1
ATOM 632 C C . ILE A 1 84 ? 7.759 -1.002 -3.532 1.00 97.19 84 ILE A C 1
ATOM 634 O O . ILE A 1 84 ? 7.737 -2.002 -2.818 1.00 97.19 84 ILE A O 1
ATOM 638 N N . SER A 1 85 ? 7.805 0.226 -3.021 1.00 97.25 85 SER A N 1
ATOM 639 C CA . SER A 1 85 ? 7.645 0.526 -1.596 1.00 97.25 85 SER A CA 1
ATOM 640 C C . SER A 1 85 ? 6.413 1.397 -1.357 1.00 97.25 85 SER A C 1
ATOM 642 O O . SER A 1 85 ? 5.995 2.149 -2.240 1.00 97.25 85 SER A O 1
ATOM 644 N N . ALA A 1 86 ? 5.828 1.295 -0.162 1.00 97.75 86 ALA A N 1
ATOM 645 C CA . ALA A 1 86 ? 4.690 2.105 0.259 1.00 97.75 86 ALA A CA 1
ATOM 646 C C . ALA A 1 86 ? 4.943 2.731 1.634 1.00 97.75 86 ALA A C 1
ATOM 648 O O . ALA A 1 86 ? 5.486 2.084 2.530 1.00 97.75 86 ALA A O 1
ATOM 649 N N . SER A 1 87 ? 4.506 3.972 1.819 1.00 97.94 87 SER A N 1
ATOM 650 C CA . SER A 1 87 ? 4.490 4.649 3.116 1.00 97.94 87 SER A CA 1
ATOM 651 C C . SER A 1 87 ? 3.143 5.317 3.363 1.00 97.94 87 SER A C 1
ATOM 653 O O . SER A 1 87 ? 2.488 5.764 2.425 1.00 97.94 87 SER A O 1
ATOM 655 N N . LEU A 1 88 ? 2.711 5.364 4.625 1.00 98.38 88 LEU A N 1
ATOM 656 C CA . LEU A 1 88 ? 1.438 5.958 5.030 1.00 98.38 88 LEU A CA 1
ATOM 657 C C . LEU A 1 88 ? 1.688 7.102 6.005 1.00 98.38 88 LEU A C 1
ATOM 659 O O . LEU A 1 88 ? 2.478 6.961 6.939 1.00 98.38 88 LEU A O 1
ATOM 663 N N . SER A 1 89 ? 0.985 8.215 5.822 1.00 97.50 89 SER A N 1
ATOM 664 C CA . SER A 1 89 ? 1.061 9.351 6.737 1.00 97.50 89 SER A CA 1
ATOM 665 C C . SER A 1 89 ? -0.300 10.038 6.882 1.00 97.50 89 SER A C 1
ATOM 667 O O . SER A 1 89 ? -0.804 10.580 5.894 1.00 97.50 89 SER A O 1
ATOM 669 N N . PRO A 1 90 ? -0.901 10.039 8.088 1.00 98.12 90 PRO A N 1
ATOM 670 C CA . PRO A 1 90 ? -0.562 9.214 9.258 1.00 98.12 90 PRO A CA 1
ATOM 671 C C . PRO A 1 90 ? -0.865 7.720 9.033 1.00 98.12 90 PRO A C 1
ATOM 673 O O . PRO A 1 90 ? -1.857 7.374 8.404 1.00 98.12 90 PRO A O 1
ATOM 676 N N . GLN A 1 91 ? -0.066 6.804 9.590 1.00 98.00 91 GLN A N 1
ATOM 677 C CA . GLN A 1 91 ? -0.333 5.356 9.474 1.00 98.00 91 GLN A CA 1
ATOM 678 C C . GLN A 1 91 ? -1.507 4.878 10.354 1.00 98.00 91 GLN A C 1
ATOM 680 O O . GLN A 1 91 ? -2.112 3.838 10.096 1.00 98.00 91 GLN A O 1
ATOM 685 N N . SER A 1 92 ? -1.836 5.620 11.412 1.00 97.56 92 SER A N 1
ATOM 686 C CA . SER A 1 92 ? -2.895 5.248 12.350 1.00 97.56 92 SER A CA 1
ATOM 687 C C . SER A 1 92 ? -3.638 6.462 12.889 1.00 97.56 92 SER A C 1
ATOM 689 O O . SER A 1 92 ? -3.105 7.571 12.892 1.00 97.56 92 SER A O 1
ATOM 691 N N . GLY A 1 93 ? -4.854 6.236 13.376 1.00 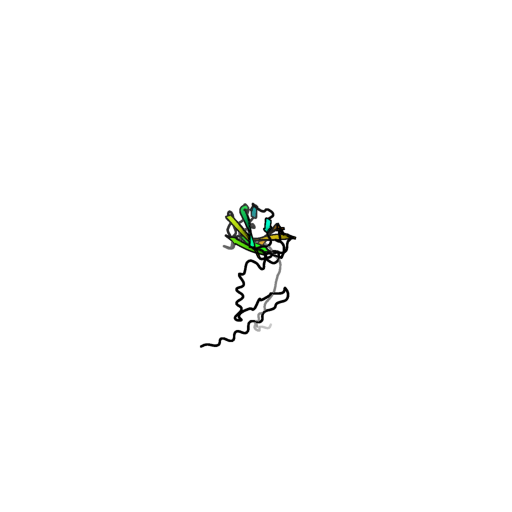97.56 93 GLY A N 1
ATOM 692 C CA . GLY A 1 93 ? -5.706 7.275 13.943 1.00 97.56 93 GLY A CA 1
ATOM 693 C C . GLY A 1 93 ? -7.008 6.706 14.496 1.00 97.56 93 GLY A C 1
ATOM 694 O O . GLY A 1 93 ? -7.320 5.533 14.282 1.00 97.56 93 GLY A O 1
ATOM 695 N N . ILE A 1 94 ? -7.759 7.533 15.219 1.00 97.06 94 ILE A N 1
ATOM 696 C CA . ILE A 1 94 ? -9.132 7.225 15.633 1.00 97.06 94 ILE A CA 1
ATOM 697 C C . ILE A 1 94 ? -10.064 7.864 14.593 1.00 97.06 94 ILE A C 1
ATOM 699 O O . ILE A 1 94 ? -9.925 9.061 14.341 1.00 97.06 94 ILE A O 1
ATOM 703 N N . PRO A 1 95 ? -10.970 7.107 13.947 1.00 96.56 95 PRO A N 1
ATOM 704 C CA . PRO A 1 95 ? -11.925 7.667 12.994 1.00 96.56 95 PRO A CA 1
ATOM 705 C C . PRO A 1 95 ? -12.787 8.791 13.610 1.00 96.56 95 PRO A C 1
ATOM 707 O O . PRO A 1 95 ? -13.288 8.605 14.719 1.00 96.56 95 PRO A O 1
ATOM 710 N N . PRO A 1 96 ? -13.027 9.909 12.897 1.00 96.94 96 PRO A N 1
ATOM 711 C CA . PRO A 1 96 ? -12.646 10.156 11.509 1.00 96.94 96 PRO A CA 1
ATOM 712 C C . PRO A 1 96 ? -11.229 10.728 11.349 1.00 96.94 96 PRO A C 1
ATOM 714 O O . PRO A 1 96 ? -10.808 11.612 12.091 1.00 96.94 96 PRO A O 1
ATOM 717 N N . PHE A 1 97 ? -10.505 10.265 10.330 1.00 97.88 97 PHE A N 1
ATOM 718 C CA . PHE A 1 97 ? -9.222 10.847 9.922 1.00 97.88 97 PHE A CA 1
ATOM 719 C C . PHE A 1 97 ? -8.938 10.566 8.444 1.00 97.88 97 PHE A C 1
ATOM 721 O O . PHE A 1 97 ? -9.620 9.760 7.812 1.00 97.88 97 PHE A O 1
ATOM 728 N N . ALA A 1 98 ? -7.927 11.229 7.888 1.00 97.81 98 ALA A N 1
ATOM 729 C CA . ALA A 1 98 ? -7.427 10.958 6.545 1.00 97.81 98 ALA A CA 1
ATOM 730 C C . ALA A 1 98 ? -5.993 10.428 6.610 1.00 97.81 98 ALA A C 1
ATOM 732 O O . ALA A 1 98 ? -5.230 10.803 7.502 1.00 97.81 98 ALA A O 1
ATOM 733 N N . THR A 1 99 ? -5.625 9.575 5.659 1.00 98.12 99 THR A N 1
ATOM 734 C CA . THR A 1 99 ? -4.248 9.106 5.477 1.00 98.12 99 THR A CA 1
ATOM 735 C C . THR A 1 99 ? -3.863 9.144 4.011 1.00 98.12 99 THR A C 1
ATOM 737 O O . THR A 1 99 ? -4.679 8.873 3.130 1.00 98.12 99 THR A O 1
ATOM 740 N N . THR A 1 100 ? -2.607 9.479 3.757 1.00 98.25 100 THR A N 1
ATOM 741 C CA . THR A 1 100 ? -2.030 9.469 2.420 1.00 98.25 100 THR A CA 1
ATOM 742 C C . THR A 1 100 ? -1.081 8.289 2.303 1.00 98.25 100 THR A C 1
ATOM 744 O O . THR A 1 100 ? -0.114 8.195 3.061 1.00 98.25 100 THR A O 1
ATOM 747 N N . VAL A 1 101 ? -1.339 7.410 1.337 1.00 98.25 101 VAL A N 1
ATOM 748 C CA . VAL A 1 101 ? -0.444 6.321 0.947 1.00 98.25 101 VAL A CA 1
ATOM 749 C C . VAL A 1 101 ? 0.403 6.789 -0.228 1.00 98.25 101 VAL A C 1
ATOM 751 O O . VAL A 1 101 ? -0.132 7.177 -1.265 1.00 98.25 101 VAL A O 1
ATOM 754 N N . ARG A 1 102 ? 1.725 6.752 -0.082 1.00 98.19 102 ARG A N 1
ATOM 755 C CA . ARG A 1 102 ? 2.677 7.072 -1.145 1.00 98.19 102 ARG A CA 1
ATOM 756 C C . ARG A 1 102 ? 3.388 5.807 -1.595 1.00 98.19 102 ARG A C 1
ATOM 758 O O . ARG A 1 102 ? 4.066 5.168 -0.797 1.00 98.19 102 ARG A O 1
ATOM 765 N N . PHE A 1 103 ? 3.280 5.505 -2.880 1.00 98.00 103 PHE A N 1
ATOM 766 C CA . PHE A 1 103 ? 3.988 4.421 -3.547 1.00 98.00 103 PHE A CA 1
ATOM 767 C C . PHE A 1 103 ? 5.204 4.966 -4.289 1.00 98.00 103 PHE A C 1
ATOM 769 O O . PHE A 1 103 ? 5.143 6.053 -4.868 1.00 98.00 103 PHE A O 1
ATOM 776 N N . GLN A 1 104 ? 6.302 4.219 -4.280 1.00 97.06 104 GLN A N 1
ATOM 777 C CA . GLN A 1 104 ? 7.517 4.548 -5.023 1.00 97.06 104 GLN A CA 1
ATOM 778 C C . GLN A 1 104 ? 8.017 3.310 -5.752 1.00 97.06 104 GLN A C 1
ATOM 780 O O . GLN A 1 104 ? 8.115 2.246 -5.139 1.00 97.06 104 GLN A O 1
ATOM 785 N N . SER A 1 105 ? 8.351 3.477 -7.030 1.00 94.81 105 SER A N 1
ATOM 786 C CA . SER A 1 105 ? 8.940 2.433 -7.863 1.00 94.81 105 SER A CA 1
ATOM 787 C C . SER A 1 105 ? 10.442 2.600 -7.990 1.00 94.81 105 SER A C 1
ATOM 789 O O . SER A 1 105 ? 10.930 3.657 -8.373 1.00 94.81 105 SER A O 1
ATOM 791 N N . ASP A 1 106 ? 11.175 1.527 -7.743 1.00 93.00 106 ASP A N 1
ATOM 792 C CA . ASP A 1 106 ? 12.595 1.370 -8.013 1.00 93.00 106 ASP A CA 1
ATOM 793 C C . ASP A 1 106 ? 12.765 0.089 -8.838 1.00 93.00 106 ASP A C 1
ATOM 795 O O . ASP A 1 106 ? 13.043 -0.985 -8.314 1.00 93.00 106 ASP A O 1
ATOM 799 N N . TYR A 1 107 ? 12.556 0.211 -10.153 1.00 89.56 107 TYR A N 1
ATOM 800 C CA . TYR A 1 107 ? 12.715 -0.873 -11.131 1.00 89.56 107 TYR A CA 1
ATOM 801 C C . TYR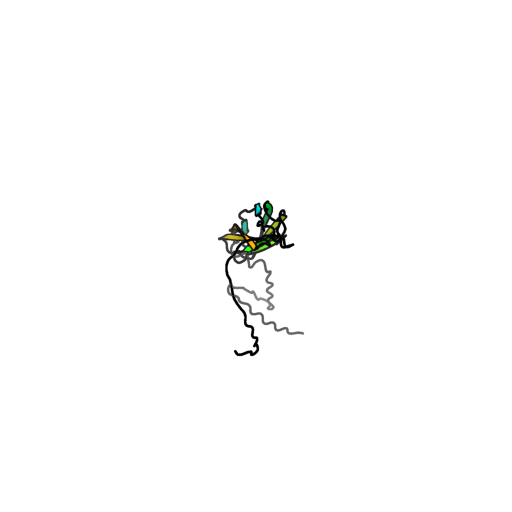 A 1 107 ? 11.690 -2.013 -10.993 1.00 89.56 107 TYR A C 1
ATOM 803 O O . TYR A 1 107 ? 12.028 -3.188 -11.141 1.00 89.56 107 TYR A O 1
ATOM 811 N N . ALA A 1 108 ? 10.419 -1.675 -10.760 1.00 91.56 108 ALA A N 1
ATOM 812 C CA . ALA A 1 108 ? 9.345 -2.663 -10.665 1.00 91.56 108 ALA A CA 1
ATOM 813 C C . ALA A 1 108 ? 9.024 -3.328 -12.016 1.00 91.56 108 ALA A C 1
ATOM 815 O O . ALA A 1 108 ? 8.993 -2.686 -13.067 1.00 91.56 108 ALA A O 1
ATOM 816 N N . LYS A 1 109 ? 8.732 -4.630 -12.016 1.00 91.25 109 LYS A N 1
ATOM 817 C CA . LYS A 1 109 ? 8.362 -5.338 -13.251 1.00 91.25 109 LYS A CA 1
ATOM 818 C C . LYS A 1 109 ? 6.982 -4.868 -13.754 1.00 91.25 109 LYS A C 1
ATOM 820 O O . LYS A 1 109 ? 6.043 -4.833 -12.962 1.00 91.25 109 LYS A O 1
ATOM 825 N N . PRO A 1 110 ? 6.813 -4.562 -15.057 1.00 94.12 110 PRO A N 1
ATOM 826 C CA . PRO A 1 110 ? 5.501 -4.252 -15.617 1.00 94.12 110 PRO A CA 1
ATOM 827 C C . PRO A 1 110 ? 4.495 -5.393 -15.433 1.00 94.12 110 PRO A C 1
ATOM 829 O O . PRO A 1 110 ? 4.822 -6.564 -15.645 1.00 94.12 110 PRO A O 1
ATOM 832 N N . GLY A 1 111 ? 3.261 -5.043 -15.082 1.00 94.56 111 GLY A N 1
ATOM 833 C CA . GLY A 1 111 ? 2.200 -5.998 -14.776 1.00 94.56 111 GLY A CA 1
ATOM 834 C C . GLY A 1 111 ? 1.066 -5.371 -13.972 1.00 94.56 111 GLY A C 1
ATOM 835 O O . GLY A 1 111 ? 1.118 -4.191 -13.628 1.00 94.56 111 GLY A O 1
ATOM 836 N N . THR A 1 112 ? 0.047 -6.172 -13.671 1.00 96.94 112 THR A N 1
ATOM 837 C CA . THR A 1 112 ? -1.036 -5.800 -12.753 1.00 96.94 112 THR A CA 1
ATOM 838 C C . THR A 1 112 ? -0.939 -6.669 -11.507 1.00 96.94 112 THR A C 1
ATOM 840 O O . THR A 1 112 ? -0.841 -7.892 -11.619 1.00 96.94 112 THR A O 1
ATOM 843 N N . TYR A 1 113 ? -0.960 -6.037 -10.337 1.00 97.44 113 TYR A N 1
ATOM 844 C CA . TYR A 1 113 ? -0.758 -6.678 -9.044 1.00 97.44 113 TYR A CA 1
ATOM 845 C C . TYR A 1 113 ? -1.906 -6.323 -8.092 1.00 97.44 113 TYR A C 1
ATOM 847 O O . TYR A 1 113 ? -2.135 -5.133 -7.865 1.00 97.44 113 TYR A O 1
ATOM 855 N N . PRO A 1 114 ? -2.601 -7.313 -7.506 1.00 97.75 114 PRO A N 1
ATOM 856 C CA . PRO A 1 114 ? -3.614 -7.057 -6.492 1.00 97.75 114 PRO A CA 1
ATOM 857 C C . PRO A 1 114 ? -2.929 -6.789 -5.147 1.00 97.75 114 PRO A C 1
ATOM 859 O O . PRO A 1 114 ? -2.532 -7.719 -4.441 1.00 97.75 114 PRO A O 1
ATOM 862 N N . ILE A 1 115 ? -2.782 -5.516 -4.787 1.00 97.94 115 ILE A N 1
ATOM 863 C CA . ILE A 1 115 ? -2.202 -5.121 -3.500 1.00 97.94 115 ILE A CA 1
ATOM 864 C C . ILE A 1 115 ? -3.291 -5.066 -2.427 1.00 97.94 115 ILE A C 1
ATOM 866 O O . ILE A 1 115 ? -4.465 -4.822 -2.716 1.00 97.94 115 ILE A O 1
ATOM 870 N N . LYS A 1 116 ? -2.908 -5.265 -1.163 1.00 98.00 116 LYS A N 1
ATOM 871 C CA . LYS A 1 116 ? -3.856 -5.288 -0.041 1.00 98.00 116 LYS A CA 1
ATOM 872 C C . LYS A 1 116 ? -3.570 -4.195 0.968 1.00 98.00 116 LYS A C 1
ATOM 874 O O . LYS A 1 116 ? -2.511 -4.197 1.595 1.00 98.00 116 LYS A O 1
ATOM 879 N N . LEU A 1 117 ? -4.555 -3.335 1.201 1.00 97.88 117 LEU A N 1
ATOM 880 C CA . LEU A 1 117 ? -4.598 -2.424 2.338 1.00 97.88 117 LEU A CA 1
ATOM 881 C C . LEU A 1 117 ? -5.287 -3.125 3.515 1.00 97.88 117 LEU A C 1
ATOM 883 O O . LEU A 1 117 ? -6.439 -3.544 3.408 1.00 97.88 117 LEU A O 1
ATOM 887 N N . LYS A 1 118 ? -4.596 -3.231 4.647 1.00 97.75 118 LYS A N 1
ATOM 888 C CA . LYS A 1 118 ? -5.101 -3.845 5.879 1.00 97.75 118 LYS A CA 1
ATOM 889 C C . LYS A 1 118 ? -5.253 -2.782 6.955 1.00 97.75 118 LYS A C 1
ATOM 891 O O . LYS A 1 118 ? -4.312 -2.041 7.208 1.00 97.75 118 LYS A O 1
ATOM 896 N N . GLY A 1 119 ? -6.416 -2.721 7.592 1.00 97.12 119 GLY A N 1
ATOM 897 C CA . GLY A 1 119 ? -6.674 -1.887 8.764 1.00 97.12 119 GLY A CA 1
ATOM 898 C C . GLY A 1 119 ? -6.972 -2.764 9.973 1.00 97.12 119 GLY A C 1
ATOM 899 O O . GLY A 1 119 ? -7.908 -3.562 9.933 1.00 97.12 119 GLY A O 1
ATOM 900 N N . VAL A 1 120 ? -6.190 -2.613 11.040 1.00 96.62 120 VAL A N 1
ATOM 901 C CA . VAL A 1 120 ? -6.332 -3.379 12.287 1.00 96.62 120 VAL A CA 1
ATOM 902 C C . VAL A 1 120 ? -6.756 -2.433 13.404 1.00 96.62 120 VAL A C 1
ATOM 904 O O . VAL A 1 120 ? -6.048 -1.464 13.682 1.00 96.62 120 VAL A O 1
ATOM 907 N N . SER A 1 121 ? -7.915 -2.677 14.017 1.00 95.69 121 SER A N 1
ATOM 908 C CA . SER A 1 121 ? -8.361 -1.921 15.194 1.00 95.69 121 SER A CA 1
ATOM 909 C C . SER A 1 121 ? -7.633 -2.380 16.460 1.00 95.69 121 SER A C 1
ATOM 911 O O . SER A 1 121 ? -7.147 -3.508 16.534 1.00 95.69 121 SER A O 1
ATOM 913 N N . GLU A 1 122 ? -7.632 -1.554 17.506 1.00 94.62 122 GLU A N 1
ATOM 914 C CA . GLU A 1 122 ? -7.156 -1.961 18.841 1.00 94.62 122 GLU A CA 1
ATOM 915 C C . GLU A 1 122 ? -7.932 -3.148 19.436 1.00 94.62 122 GLU A C 1
ATOM 917 O O . GLU A 1 122 ? -7.391 -3.859 20.277 1.00 94.62 122 GLU A O 1
ATOM 922 N N . SER A 1 123 ? -9.159 -3.425 18.968 1.00 92.06 123 SER A N 1
ATOM 923 C CA . SER A 1 123 ? -9.888 -4.648 19.339 1.00 92.06 123 SER A CA 1
ATOM 924 C C . SER A 1 123 ? -9.373 -5.915 18.642 1.00 92.06 123 SER A C 1
ATOM 926 O O . SER A 1 123 ? -9.827 -7.009 18.962 1.00 92.06 123 SER A O 1
ATOM 928 N N . GLY A 1 124 ? -8.449 -5.789 17.684 1.00 91.38 124 GLY A N 1
ATOM 929 C CA . GLY A 1 124 ? -7.921 -6.893 16.878 1.00 91.38 124 GLY A CA 1
ATOM 930 C C . GLY A 1 124 ? -8.732 -7.203 15.617 1.00 91.38 124 GLY A C 1
ATOM 931 O O . GLY A 1 124 ? -8.368 -8.105 14.863 1.00 91.38 124 GLY A O 1
ATOM 932 N N . LYS A 1 125 ? -9.808 -6.457 15.342 1.00 93.06 125 LYS A N 1
ATOM 933 C CA . LYS A 1 125 ? -10.602 -6.622 14.121 1.00 93.06 125 LYS A CA 1
ATOM 934 C C . LYS A 1 125 ? -9.792 -6.187 12.901 1.00 93.06 125 LYS A C 1
ATOM 936 O O . LYS A 1 125 ? -9.221 -5.095 12.876 1.00 93.06 125 LYS A O 1
ATOM 941 N N . VAL A 1 126 ? -9.784 -7.033 11.873 1.00 95.12 126 VAL A N 1
ATOM 942 C CA . VAL A 1 126 ? -9.037 -6.813 10.629 1.00 95.12 126 VAL A CA 1
ATOM 943 C C . VAL A 1 126 ? -10.002 -6.564 9.478 1.00 95.12 126 VAL A C 1
ATOM 945 O O . VAL A 1 126 ? -10.837 -7.411 9.174 1.00 95.12 126 VAL A O 1
ATOM 948 N N . ASN A 1 127 ? -9.834 -5.436 8.790 1.00 95.56 127 ASN A N 1
ATOM 949 C CA . ASN A 1 127 ? -10.475 -5.162 7.505 1.00 95.56 127 ASN A CA 1
ATOM 950 C C . ASN A 1 127 ? -9.413 -5.162 6.402 1.00 95.56 127 ASN A C 1
ATOM 952 O O . ASN A 1 127 ? -8.332 -4.601 6.585 1.00 95.56 127 ASN A O 1
ATOM 956 N N . THR A 1 128 ? -9.714 -5.786 5.263 1.00 97.38 128 THR A N 1
ATOM 957 C CA . THR A 1 128 ? -8.800 -5.865 4.114 1.00 97.38 128 THR A CA 1
ATOM 958 C C . THR A 1 128 ? -9.488 -5.337 2.863 1.00 97.38 128 THR A C 1
ATOM 960 O O . THR A 1 128 ? -10.609 -5.739 2.564 1.00 97.38 128 THR A O 1
ATOM 963 N N . TYR A 1 129 ? -8.793 -4.479 2.123 1.00 97.56 129 TYR A N 1
ATOM 964 C CA . TYR A 1 129 ? -9.236 -3.899 0.860 1.00 97.56 129 TYR A CA 1
ATOM 965 C C . TYR A 1 129 ? -8.222 -4.245 -0.226 1.00 97.56 129 TYR A C 1
ATOM 967 O O . TYR A 1 129 ? -7.017 -4.145 0.009 1.00 97.56 129 TYR A O 1
ATOM 975 N N . THR A 1 130 ? -8.706 -4.656 -1.395 1.00 97.81 130 THR A N 1
ATOM 976 C CA . THR A 1 130 ? -7.855 -4.976 -2.549 1.00 97.81 130 THR A CA 1
ATOM 977 C C . THR A 1 130 ? -7.890 -3.810 -3.527 1.00 97.81 130 THR A C 1
ATOM 979 O O . THR A 1 130 ? -8.962 -3.260 -3.770 1.00 97.81 130 THR A O 1
ATOM 982 N N . ILE A 1 131 ? -6.724 -3.426 -4.039 1.00 97.56 131 ILE A N 1
ATOM 983 C CA . ILE A 1 131 ? -6.543 -2.364 -5.033 1.00 97.56 131 ILE A CA 1
ATOM 984 C C . ILE A 1 131 ? -5.696 -2.951 -6.159 1.00 97.56 131 ILE A C 1
ATOM 986 O O . ILE A 1 131 ? -4.673 -3.581 -5.874 1.00 97.56 131 ILE A O 1
ATOM 990 N N . ASP A 1 132 ? -6.075 -2.724 -7.415 1.00 97.88 132 ASP A N 1
ATOM 991 C CA . ASP A 1 132 ? -5.233 -3.138 -8.530 1.00 97.88 132 ASP A CA 1
ATOM 992 C C . ASP A 1 132 ? -4.153 -2.082 -8.789 1.00 97.88 132 ASP A C 1
ATOM 994 O O . ASP A 1 132 ? -4.414 -0.905 -9.055 1.00 97.88 132 ASP A O 1
ATOM 998 N N . MET A 1 133 ? -2.895 -2.510 -8.702 1.00 97.44 133 MET A N 1
ATOM 999 C CA . MET A 1 133 ? -1.737 -1.703 -9.058 1.00 97.44 133 MET A CA 1
ATOM 1000 C C . MET A 1 133 ? -1.232 -2.109 -10.438 1.00 97.44 133 MET A C 1
ATOM 1002 O O . MET A 1 133 ? -0.741 -3.220 -10.634 1.00 97.44 133 MET A O 1
ATOM 1006 N N . LYS A 1 134 ? -1.285 -1.178 -11.387 1.00 97.50 134 LYS A N 1
ATOM 1007 C CA . LYS A 1 134 ? -0.721 -1.328 -12.724 1.00 97.50 134 LYS A CA 1
ATOM 1008 C C . LYS A 1 134 ? 0.672 -0.708 -12.787 1.00 97.50 134 LYS A C 1
ATOM 1010 O O . LYS A 1 134 ? 0.827 0.511 -12.770 1.00 97.50 134 LYS A O 1
ATOM 1015 N N . VAL A 1 135 ? 1.687 -1.549 -12.936 1.00 96.50 135 VAL A N 1
ATOM 1016 C CA . VAL A 1 135 ? 3.045 -1.116 -13.267 1.00 96.50 135 VAL A CA 1
ATOM 1017 C C . VAL A 1 135 ? 3.158 -1.025 -14.786 1.00 96.50 135 VAL A C 1
ATOM 1019 O O . VAL A 1 135 ? 3.047 -2.022 -15.504 1.00 96.50 135 VAL A O 1
ATOM 1022 N N . THR A 1 136 ? 3.349 0.190 -15.288 1.00 93.94 136 THR A N 1
ATOM 1023 C CA . THR A 1 136 ? 3.427 0.481 -16.720 1.00 93.94 136 THR A CA 1
ATOM 1024 C C . THR A 1 136 ? 4.863 0.442 -17.218 1.00 93.94 136 THR A C 1
ATOM 1026 O O . THR A 1 136 ? 5.793 0.923 -16.569 1.00 93.94 136 THR A O 1
ATOM 1029 N N . GLY A 1 137 ? 5.027 -0.167 -18.392 1.00 85.75 137 GLY A N 1
ATOM 1030 C CA . GLY A 1 137 ? 6.311 -0.386 -19.032 1.00 85.75 137 GLY A CA 1
ATOM 1031 C C . GLY A 1 137 ? 6.533 0.509 -20.236 1.00 85.75 137 GLY A C 1
ATOM 1032 O O . GLY A 1 137 ? 6.286 0.065 -21.348 1.00 85.75 137 GLY A O 1
ATOM 1033 N N . ASN A 1 138 ? 7.060 1.716 -20.033 1.00 69.06 138 ASN A N 1
ATOM 1034 C CA . ASN A 1 138 ? 7.677 2.485 -21.114 1.00 69.06 138 ASN A CA 1
ATOM 1035 C C . ASN A 1 138 ? 9.189 2.463 -20.897 1.00 69.06 138 ASN A C 1
ATOM 1037 O O . ASN A 1 138 ? 9.768 3.356 -20.283 1.00 69.06 138 ASN A O 1
ATOM 1041 N N . LEU A 1 139 ? 9.819 1.380 -21.346 1.00 61.16 139 LEU A N 1
ATOM 1042 C CA . LEU A 1 139 ? 11.271 1.278 -21.405 1.00 61.16 139 LEU A CA 1
ATOM 1043 C C . LEU A 1 139 ? 11.768 2.198 -22.531 1.00 61.16 139 LEU A C 1
ATOM 1045 O O . LEU A 1 139 ? 11.406 1.942 -23.683 1.00 61.16 139 LEU A O 1
ATOM 1049 N N . PRO A 1 140 ? 12.588 3.236 -22.268 1.00 58.00 140 PRO A N 1
ATOM 1050 C CA . PRO A 1 140 ? 13.383 3.807 -23.346 1.00 58.00 140 PRO A CA 1
ATOM 1051 C C . PRO A 1 140 ? 14.253 2.688 -23.948 1.00 58.00 140 PRO A C 1
ATOM 1053 O O . PRO A 1 140 ? 14.654 1.770 -23.219 1.00 58.00 140 PRO A O 1
ATOM 1056 N N . PRO A 1 141 ? 14.516 2.700 -25.269 1.00 56.59 141 PRO A N 1
ATOM 1057 C CA . PRO A 1 141 ? 15.368 1.696 -25.890 1.00 56.59 141 PRO A CA 1
ATOM 1058 C C . PRO A 1 141 ? 16.700 1.594 -25.134 1.00 56.59 141 PRO A C 1
ATOM 1060 O O . PRO A 1 141 ? 17.262 2.589 -24.683 1.00 56.59 141 PRO A O 1
ATOM 1063 N N . CYS A 1 142 ? 17.188 0.361 -24.983 1.00 53.75 142 CYS A N 1
ATOM 1064 C CA . CYS A 1 142 ? 18.302 -0.042 -24.111 1.00 53.75 142 CYS A CA 1
ATOM 1065 C C . CYS A 1 142 ? 19.632 0.729 -24.335 1.00 53.75 142 CYS A C 1
ATOM 1067 O O . CYS A 1 142 ? 20.565 0.614 -23.547 1.00 53.75 142 CYS A O 1
ATOM 1069 N N . ASN A 1 143 ? 19.736 1.553 -25.382 1.00 54.34 143 ASN A N 1
ATOM 1070 C CA . ASN A 1 143 ? 20.940 2.300 -25.747 1.00 54.34 143 ASN A CA 1
ATOM 1071 C C . ASN A 1 143 ? 21.165 3.613 -24.965 1.00 54.34 143 ASN A C 1
ATOM 1073 O O . ASN A 1 143 ? 22.218 4.224 -25.130 1.00 54.34 143 ASN A O 1
ATOM 1077 N N . THR A 1 144 ? 20.244 4.064 -24.104 1.00 49.84 144 THR A N 1
ATOM 1078 C CA . THR A 1 144 ? 20.384 5.371 -23.423 1.00 49.84 144 THR A CA 1
ATOM 1079 C C . THR A 1 144 ? 21.056 5.324 -22.044 1.00 49.84 144 THR A C 1
ATOM 1081 O O . THR A 1 144 ? 21.307 6.376 -21.455 1.00 49.84 144 THR A O 1
ATOM 1084 N N . LEU A 1 145 ? 21.370 4.139 -21.504 1.00 44.28 145 LEU A N 1
ATOM 1085 C CA . LEU A 1 145 ? 21.934 3.999 -20.149 1.00 44.28 145 LEU A CA 1
ATOM 1086 C C . LEU A 1 145 ? 23.450 4.234 -20.065 1.00 44.28 145 LEU A C 1
ATOM 1088 O O . LEU A 1 145 ? 23.952 4.555 -18.993 1.00 44.28 145 LEU A O 1
ATOM 1092 N N . LEU A 1 146 ? 24.174 4.171 -21.185 1.00 49.31 146 LEU A N 1
ATOM 1093 C CA . LEU A 1 146 ? 25.609 4.490 -21.216 1.00 49.31 146 LEU A CA 1
ATOM 1094 C C . LEU A 1 146 ? 25.895 5.998 -21.322 1.00 49.31 146 LEU A C 1
ATOM 1096 O O . LEU A 1 146 ? 27.046 6.412 -21.237 1.00 49.31 146 LEU A O 1
ATOM 1100 N N . SER A 1 147 ? 24.865 6.835 -21.486 1.00 49.06 147 SER A N 1
ATOM 1101 C CA . SER A 1 147 ? 25.028 8.280 -21.694 1.00 49.06 147 SER A CA 1
ATOM 1102 C C . SER A 1 147 ? 25.060 9.110 -20.404 1.00 49.06 147 SER A C 1
ATOM 1104 O O . SER A 1 147 ? 25.444 10.276 -20.468 1.00 49.06 147 SER A O 1
ATOM 1106 N N . GLN A 1 148 ? 24.611 8.581 -19.258 1.00 46.50 148 GLN A N 1
ATOM 1107 C CA . GLN A 1 148 ? 24.380 9.412 -18.060 1.00 46.50 148 GLN A CA 1
ATOM 1108 C C . GLN A 1 148 ? 25.511 9.372 -17.028 1.00 46.50 148 GLN A C 1
ATOM 1110 O O . GLN A 1 148 ? 25.649 10.307 -16.243 1.00 46.50 148 GLN A O 1
ATOM 1115 N N . SER A 1 149 ? 26.372 8.356 -17.051 1.00 49.38 149 SER A N 1
ATOM 1116 C CA . SER A 1 149 ? 27.664 8.433 -16.372 1.00 49.38 149 SER A CA 1
ATOM 1117 C C . SER A 1 149 ? 28.688 8.953 -17.373 1.00 49.38 149 SER A C 1
ATOM 1119 O O . SER A 1 149 ? 29.099 8.212 -18.264 1.00 49.38 149 SER A O 1
ATOM 1121 N N . ALA A 1 150 ? 29.103 10.215 -17.249 1.00 46.81 150 ALA A N 1
ATOM 1122 C CA . ALA A 1 150 ? 30.262 10.721 -17.976 1.00 46.81 150 ALA A CA 1
ATOM 1123 C C . ALA A 1 150 ? 31.500 9.911 -17.550 1.00 46.81 150 ALA A C 1
ATOM 1125 O O . ALA A 1 150 ? 32.146 10.199 -16.540 1.00 46.81 150 ALA A O 1
ATOM 1126 N N . PHE A 1 151 ? 31.795 8.841 -18.284 1.00 57.38 151 PHE A N 1
ATOM 1127 C CA . PHE A 1 151 ? 32.952 7.998 -18.039 1.00 57.38 151 PHE A CA 1
ATOM 1128 C C . PHE A 1 151 ? 34.181 8.717 -18.599 1.00 57.38 151 PHE A C 1
ATOM 1130 O O . PHE A 1 151 ? 34.409 8.754 -19.807 1.00 57.38 151 PHE A O 1
ATOM 1137 N N . ASN A 1 152 ? 34.956 9.354 -17.720 1.00 54.91 152 ASN A N 1
ATOM 1138 C CA . ASN A 1 152 ? 36.185 10.038 -18.111 1.00 54.91 152 ASN A CA 1
ATOM 1139 C C . ASN A 1 152 ? 37.298 9.007 -18.331 1.00 54.91 152 ASN A C 1
ATOM 1141 O O . ASN A 1 152 ? 38.025 8.658 -17.402 1.00 54.91 152 ASN A O 1
ATOM 1145 N N . LEU A 1 153 ? 37.448 8.528 -19.564 1.00 55.47 153 LEU A N 1
ATOM 1146 C CA . LEU A 1 153 ? 38.569 7.678 -19.947 1.00 55.47 153 LEU A CA 1
ATOM 1147 C C . LEU A 1 153 ? 39.786 8.547 -20.294 1.00 55.47 153 LEU A C 1
ATOM 1149 O O . LEU A 1 153 ? 39.785 9.259 -21.296 1.00 55.47 153 LEU A O 1
ATOM 1153 N N . ARG A 1 154 ? 40.833 8.503 -19.464 1.00 55.50 154 ARG A N 1
ATOM 1154 C CA . ARG A 1 154 ? 42.112 9.178 -19.739 1.00 55.50 154 ARG A CA 1
ATOM 1155 C C . ARG A 1 154 ? 43.125 8.173 -20.278 1.00 55.50 154 ARG A C 1
ATOM 1157 O O . ARG A 1 154 ? 43.432 7.191 -19.611 1.00 55.50 154 ARG A O 1
ATOM 1164 N N . THR A 1 155 ? 43.674 8.434 -21.462 1.00 52.78 155 THR A N 1
ATOM 1165 C CA . THR A 1 155 ? 44.800 7.679 -22.028 1.00 52.78 155 THR A CA 1
ATOM 1166 C C . THR A 1 155 ? 46.100 8.452 -21.806 1.00 52.78 155 THR A C 1
ATOM 1168 O O . THR A 1 155 ? 46.208 9.600 -22.227 1.00 52.78 155 THR A O 1
ATOM 1171 N N . THR A 1 156 ? 47.103 7.836 -21.179 1.00 56.44 156 THR A N 1
ATOM 1172 C CA . THR A 1 156 ? 48.393 8.493 -20.864 1.00 56.44 156 THR A CA 1
ATOM 1173 C C . THR A 1 156 ? 49.418 8.399 -22.007 1.00 56.44 156 THR A C 1
ATOM 1175 O O . THR A 1 156 ? 50.500 8.972 -21.928 1.00 56.44 156 THR A O 1
ATOM 1178 N N . LEU A 1 157 ? 49.099 7.691 -23.095 1.00 49.44 157 LEU A N 1
ATOM 1179 C CA . LEU A 1 157 ? 50.011 7.463 -24.218 1.00 49.44 157 LEU A CA 1
ATOM 1180 C C . LEU A 1 157 ? 49.666 8.363 -25.414 1.00 49.44 157 LEU A C 1
ATOM 1182 O O . LEU A 1 157 ? 48.524 8.415 -25.875 1.00 49.44 157 LEU A O 1
ATOM 1186 N N . LYS A 1 158 ? 50.676 9.074 -25.930 1.00 46.34 158 LYS A N 1
ATOM 1187 C CA . LYS A 1 158 ? 50.544 9.961 -27.094 1.00 46.34 158 LYS A CA 1
ATOM 1188 C C . LYS A 1 158 ? 50.238 9.122 -28.343 1.00 46.34 158 LYS A C 1
ATOM 1190 O O . LYS A 1 158 ? 51.062 8.309 -28.745 1.00 46.34 158 LYS A O 1
ATOM 1195 N N . GLY A 1 159 ? 49.071 9.339 -28.953 1.00 57.19 159 GLY A N 1
ATOM 1196 C CA . GLY A 1 159 ? 48.631 8.631 -30.165 1.00 57.19 159 GLY A CA 1
ATOM 1197 C C . GLY A 1 159 ? 47.723 7.416 -29.932 1.00 57.19 159 GLY A C 1
ATOM 1198 O O . GLY A 1 159 ? 47.410 6.714 -30.889 1.00 57.19 159 GLY A O 1
ATOM 1199 N N . SER A 1 160 ? 47.277 7.154 -28.699 1.00 57.28 160 SER A N 1
ATOM 1200 C CA . SER A 1 160 ? 46.352 6.048 -28.416 1.00 57.28 160 SER A CA 1
ATOM 1201 C C . SER A 1 160 ? 44.885 6.453 -28.582 1.00 57.28 160 SER A C 1
ATOM 1203 O O . SER A 1 160 ? 44.448 7.467 -28.047 1.00 57.28 160 SER A O 1
ATOM 1205 N N . SER A 1 161 ? 44.114 5.618 -29.282 1.00 58.50 161 SER A N 1
ATOM 1206 C CA . SER A 1 161 ? 42.646 5.630 -29.266 1.00 58.50 161 SER A CA 1
ATOM 1207 C C . SER A 1 161 ? 42.165 4.478 -28.392 1.00 58.50 161 SER A C 1
ATOM 1209 O O . SER A 1 161 ? 42.667 3.364 -28.530 1.00 58.50 161 SER A O 1
ATOM 1211 N N . ALA A 1 162 ? 41.210 4.721 -27.497 1.00 56.75 162 ALA A N 1
ATOM 1212 C CA . ALA A 1 162 ? 40.602 3.659 -26.708 1.00 56.75 162 ALA A CA 1
ATOM 1213 C C . ALA A 1 162 ? 39.212 3.331 -27.261 1.00 56.75 162 ALA A C 1
ATOM 1215 O O . ALA A 1 162 ? 38.351 4.203 -27.355 1.00 56.75 162 ALA A O 1
ATOM 1216 N N . VAL A 1 163 ? 39.011 2.067 -27.631 1.00 57.69 163 VAL A N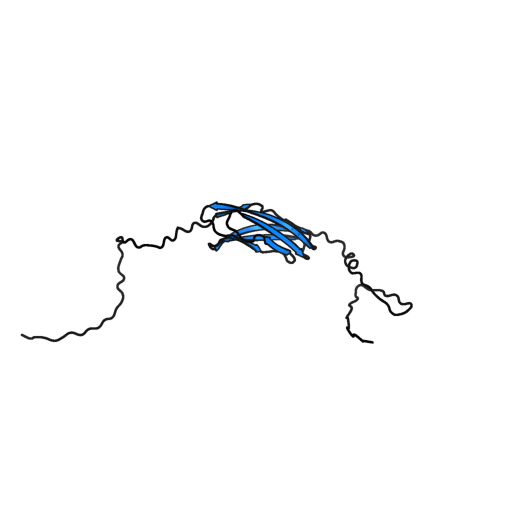 1
ATOM 1217 C CA . VAL A 1 163 ? 37.722 1.528 -28.077 1.00 57.69 163 VAL A CA 1
ATOM 1218 C C . VAL A 1 163 ? 37.185 0.660 -26.946 1.00 57.69 163 VAL A C 1
ATOM 1220 O O . VAL A 1 163 ? 37.800 -0.345 -26.596 1.00 57.69 163 VAL A O 1
ATOM 1223 N N . ILE A 1 164 ? 36.059 1.053 -26.350 1.00 57.62 164 ILE A N 1
ATOM 1224 C CA . ILE A 1 164 ? 35.355 0.215 -25.375 1.00 57.62 164 ILE A CA 1
ATOM 1225 C C . ILE A 1 164 ? 34.409 -0.693 -26.163 1.00 57.62 164 ILE A C 1
ATOM 1227 O O . ILE A 1 164 ? 33.558 -0.210 -26.902 1.00 57.62 164 ILE A O 1
ATOM 1231 N N . SER A 1 165 ? 34.593 -2.005 -26.035 1.00 50.81 165 SER A N 1
ATOM 1232 C CA . SER A 1 165 ? 33.697 -3.021 -26.596 1.00 50.81 165 SER A CA 1
ATOM 1233 C C . SER A 1 165 ? 32.707 -3.480 -25.524 1.00 50.81 165 SER A C 1
ATOM 1235 O O . SER A 1 165 ? 33.064 -3.516 -24.345 1.00 50.81 165 SER A O 1
ATOM 1237 N N . ASP A 1 166 ? 31.504 -3.894 -25.928 1.00 46.50 166 ASP A N 1
ATOM 1238 C CA . ASP A 1 166 ? 30.365 -4.280 -25.068 1.00 46.50 166 ASP A CA 1
ATOM 1239 C C . ASP A 1 166 ? 30.643 -5.393 -24.030 1.00 46.50 166 ASP A C 1
ATOM 1241 O O . ASP A 1 166 ? 29.766 -5.750 -23.248 1.00 46.50 166 ASP A O 1
ATOM 1245 N N . LYS A 1 167 ? 31.852 -5.967 -24.000 1.00 48.97 167 LYS A N 1
ATOM 1246 C CA . LYS A 1 167 ? 32.281 -7.011 -23.051 1.00 48.97 167 LYS A CA 1
ATOM 1247 C C . LYS A 1 167 ? 33.368 -6.565 -22.067 1.00 48.97 167 LYS A C 1
ATOM 1249 O O . LYS A 1 167 ? 33.985 -7.412 -21.423 1.00 48.97 167 LYS A O 1
ATOM 1254 N N . ALA A 1 168 ? 33.659 -5.271 -21.971 1.00 46.75 168 ALA A N 1
ATOM 1255 C CA . ALA A 1 168 ? 34.702 -4.779 -21.077 1.00 46.75 168 ALA A CA 1
ATOM 1256 C C . ALA A 1 168 ? 34.262 -4.851 -19.600 1.00 46.75 168 ALA A C 1
ATOM 1258 O O . ALA A 1 168 ? 33.416 -4.079 -19.156 1.00 46.75 168 ALA A O 1
ATOM 1259 N N . PHE A 1 169 ? 34.876 -5.754 -18.828 1.00 45.75 169 PHE A N 1
ATOM 1260 C CA . PHE A 1 169 ? 34.831 -5.755 -17.363 1.00 45.75 169 PHE A CA 1
ATOM 1261 C C . PHE A 1 169 ? 36.119 -5.114 -16.835 1.00 45.75 169 PHE A C 1
ATOM 1263 O O . PHE A 1 169 ? 37.213 -5.613 -17.103 1.00 45.75 169 PHE A O 1
ATOM 1270 N N . PHE A 1 170 ? 36.010 -4.009 -16.096 1.00 50.31 170 PHE A N 1
ATOM 1271 C CA . PHE A 1 170 ? 37.165 -3.349 -15.485 1.00 50.31 170 PHE A CA 1
ATOM 1272 C C . PHE A 1 170 ? 37.347 -3.843 -14.047 1.00 50.31 170 PHE A C 1
ATOM 1274 O O . PHE A 1 170 ? 36.490 -3.615 -13.196 1.00 50.31 170 PHE A O 1
ATOM 1281 N N . TYR A 1 171 ? 38.479 -4.491 -13.767 1.00 38.31 171 TYR A N 1
ATOM 1282 C CA . TYR A 1 171 ? 38.952 -4.715 -12.402 1.00 38.31 171 TYR A CA 1
ATOM 1283 C C . TYR A 1 171 ? 39.777 -3.498 -11.974 1.00 38.31 171 TYR A C 1
ATOM 1285 O O . TYR A 1 171 ? 40.837 -3.233 -12.538 1.00 38.31 171 TYR A O 1
ATOM 1293 N N . GLY A 1 172 ? 39.275 -2.727 -11.010 1.00 39.66 172 GLY A N 1
ATOM 1294 C CA . GLY A 1 172 ? 40.035 -1.635 -10.409 1.00 39.66 172 GLY A CA 1
ATOM 1295 C C . GLY A 1 172 ? 41.053 -2.187 -9.416 1.00 39.66 172 GLY A C 1
ATOM 1296 O O . GLY A 1 172 ? 40.668 -2.596 -8.326 1.00 39.66 172 GLY A O 1
ATOM 1297 N N . ASP A 1 173 ? 42.337 -2.195 -9.772 1.00 44.38 173 ASP A N 1
ATOM 1298 C CA . ASP A 1 173 ? 43.417 -2.384 -8.799 1.00 44.38 173 ASP A CA 1
ATOM 1299 C C . ASP A 1 173 ? 43.796 -1.011 -8.224 1.00 44.38 173 ASP A C 1
ATOM 1301 O O . ASP A 1 173 ? 44.451 -0.192 -8.872 1.00 44.38 173 ASP A O 1
ATOM 1305 N N . THR A 1 174 ? 43.323 -0.711 -7.015 1.00 47.62 174 THR A N 1
ATOM 1306 C CA . THR A 1 174 ? 43.722 0.486 -6.267 1.00 47.62 174 THR A CA 1
ATOM 1307 C C . THR A 1 174 ? 45.116 0.297 -5.679 1.00 47.62 174 THR A C 1
ATOM 1309 O O . THR A 1 174 ? 45.274 0.077 -4.479 1.00 47.62 174 THR A O 1
ATOM 1312 N N . ARG A 1 175 ? 46.154 0.439 -6.505 1.00 40.56 175 ARG A N 1
ATOM 1313 C CA . ARG A 1 175 ? 47.512 0.701 -6.015 1.00 40.56 175 ARG A CA 1
ATOM 1314 C C . ARG A 1 175 ? 47.810 2.194 -6.082 1.00 40.56 175 ARG A C 1
ATOM 1316 O O . ARG A 1 175 ? 48.257 2.716 -7.098 1.00 40.56 175 ARG A O 1
ATOM 1323 N N . LEU A 1 176 ? 47.549 2.870 -4.964 1.00 40.28 176 LEU A N 1
ATOM 1324 C CA . LEU A 1 176 ? 48.045 4.216 -4.684 1.00 40.28 176 LEU A CA 1
ATOM 1325 C C . LEU A 1 176 ? 49.577 4.164 -4.611 1.00 40.28 176 LEU A C 1
ATOM 1327 O O . LEU A 1 176 ? 50.129 3.625 -3.654 1.00 40.28 176 LEU A O 1
ATOM 1331 N N . GLN A 1 177 ? 50.267 4.717 -5.607 1.00 41.34 177 GLN A N 1
ATOM 1332 C CA . GLN A 1 177 ? 51.661 5.123 -5.439 1.00 41.34 177 GLN A CA 1
ATOM 1333 C C . GLN A 1 177 ? 51.685 6.627 -5.175 1.00 41.34 177 GLN A C 1
ATOM 1335 O O . GLN A 1 177 ? 51.325 7.424 -6.038 1.00 41.34 177 GLN A O 1
ATOM 1340 N N . TYR A 1 178 ? 52.052 6.981 -3.944 1.00 37.31 178 TYR A N 1
ATOM 1341 C CA . TYR A 1 178 ? 52.391 8.341 -3.543 1.00 37.31 178 TYR A CA 1
ATOM 1342 C C . TYR A 1 178 ? 53.764 8.704 -4.129 1.00 37.31 178 TYR A C 1
ATOM 1344 O O . TYR A 1 178 ? 54.722 7.951 -3.946 1.00 37.31 178 TYR A O 1
ATOM 1352 N N . MET A 1 179 ? 53.851 9.860 -4.787 1.00 40.69 179 MET A N 1
ATOM 1353 C CA . MET A 1 179 ? 55.080 10.640 -4.964 1.00 40.69 179 MET A CA 1
ATOM 1354 C C . M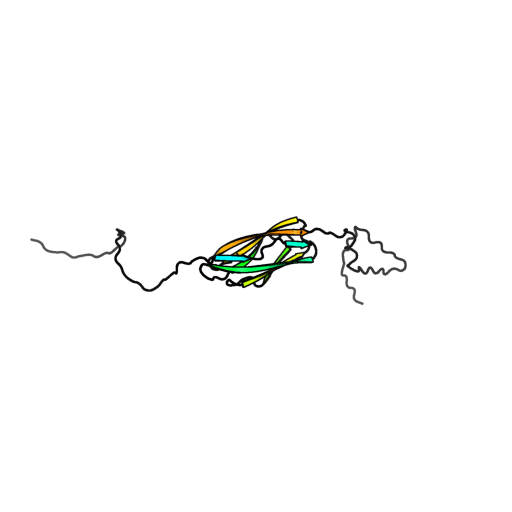ET A 1 179 ? 54.798 12.070 -4.526 1.00 40.69 179 MET A C 1
ATOM 1356 O O . MET A 1 179 ? 53.695 12.562 -4.860 1.00 40.69 179 MET A O 1
#

Mean predicted aligned error: 17.17 Å

Solvent-accessible surface area (backbone atoms only — not comparable to full-atom values): 11716 Å² total; per-residue (Å²): 139,88,82,91,85,89,89,84,90,78,91,83,82,87,80,89,88,74,80,89,80,92,76,90,76,94,74,90,82,78,84,71,67,80,80,46,66,64,37,68,50,77,41,62,84,65,69,43,71,37,45,24,70,72,27,70,41,77,44,59,33,41,35,40,62,75,45,61,48,87,48,45,32,42,52,50,79,42,68,66,57,69,38,49,48,77,49,57,52,56,43,55,50,51,56,66,47,66,31,37,38,39,37,40,22,57,65,25,70,62,46,78,41,73,25,35,44,36,38,36,34,77,88,66,53,75,48,78,44,79,36,49,37,35,33,41,76,82,73,72,71,88,81,62,72,75,70,75,60,84,77,84,82,83,76,94,55,94,91,69,82,89,82,87,56,103,80,76,79,84,81,85,79,88,75,86,77,87,129

Secondary structure (DSSP, 8-state):
--------------------------------------EEEEE----EEEETEEEEEEEEEEEEEEES----EEEEEE-PPTTEEEEEESSEESSSEEEEEEEEEESPPSEEEEEEEEEEETT--EEEEEEEEEEE--PPPGGGGGGSS-------STTPPP---TT------------

pLDDT: mean 74.7, std 24.41, range [31.5, 98.38]